Protein AF-A0A8T0L801-F1 (afdb_monomer)

Sequence (199 aa):
MLDKFPQKYEPAVWWPSSQSQRKSRTQERKRSKNGWSEDLEKELREVIEVIRKKDSEDYERLGNIALKVSKSLAIAGPLLSGIAAVGSSFVGNGSLAALVPLMAGSLASAVNAFEHGGQVGMVFEMYRNCGGFFTLLEETIRDTLEETDTEKRENGEVFEMKVAMKLGRSVSGLRRLASKSASFAMEGIVIDEFANKVF

Organism: Phaseolus angularis (NCBI:txid3914)

Radius of gyration: 25.8 Å; Cα contacts (8 Å, |Δi|>4): 170; chains: 1; bounding box: 59×39×79 Å

Mean predicted aligned error: 9.42 Å

Foldseek 3Di:
DCVVDPPDDDDDDLDDDVVVVVVVVVVVVPDPALQDDPLLLLLLVLLLVLLVPAQQVVLVVVLVVLVVLLVVLVVLLVVLQVLLVVLVVVLPPPDPSVVSSVVSVVVSVVSVCCCVVVVSVVVSVVSVVSNVLSVVLSVVSVVLSPPPDRVPHHRSVVVLSVSQSSQVHHSVRSSVSSVVSVVCVVVVHDDNDHSHPPD

Solvent-accessible surface area (backbone atoms only — not comparable to full-atom values): 10978 Å² total; per-residue (Å²): 128,69,83,82,53,74,96,64,93,72,82,86,79,77,72,80,60,72,72,59,56,53,55,52,56,64,57,50,80,76,52,101,57,65,55,68,47,75,64,57,53,52,35,53,52,36,43,41,52,34,33,48,68,42,41,36,50,48,32,48,51,51,24,53,50,37,46,53,51,46,56,50,43,69,50,47,23,61,51,26,40,47,48,14,60,69,34,54,80,54,48,83,72,83,55,77,70,37,50,55,18,53,54,27,37,51,50,16,52,51,40,47,46,45,48,64,73,62,36,39,64,58,53,25,50,48,28,52,49,52,33,53,50,47,52,52,51,43,49,54,53,49,54,60,72,65,52,82,54,67,86,81,45,70,44,32,58,61,50,47,44,52,52,15,43,75,26,55,36,50,55,70,56,41,50,51,49,13,54,51,41,54,53,26,59,76,71,74,44,83,73,85,69,54,56,58,63,75,120

Secondary structure (DSSP, 8-state):
-GGGS-SS------SPPHHHHHHHHHHHTT--S-S--HHHHHHHHHHHHHIIIIIIHHHHHHHHHHHHHHHHHHHHHHHHHHHHHHHHTTGGG-SGGGHHHHHHHHHHHHHHIIIIITTHHHHHHHHHHHHHHHHHHHHHHHHHHH---TTTSPPHHHHHHHHHHHTT--HHHHHHHHHHHHHHHHHTPPP-S-S----

Structure (mmCIF, N/CA/C/O backbone):
data_AF-A0A8T0L801-F1
#
_entry.id   AF-A0A8T0L801-F1
#
loop_
_atom_site.group_PDB
_atom_site.id
_atom_site.type_symbol
_atom_site.label_atom_id
_atom_site.label_alt_id
_atom_site.label_comp_id
_atom_site.label_asym_id
_atom_site.label_entity_id
_atom_site.label_seq_id
_atom_site.pdbx_PDB_ins_code
_atom_site.Cartn_x
_atom_site.Cartn_y
_atom_site.Cartn_z
_atom_site.occupancy
_atom_site.B_iso_or_equiv
_atom_site.auth_seq_id
_atom_site.auth_comp_id
_atom_site.auth_asym_id
_atom_site.auth_atom_id
_atom_site.pdbx_PDB_model_num
ATOM 1 N N . MET A 1 1 ? 18.521 23.603 1.405 1.00 56.25 1 MET A N 1
ATOM 2 C CA . MET A 1 1 ? 18.093 22.369 0.680 1.00 56.25 1 MET A CA 1
ATOM 3 C C . MET A 1 1 ? 18.240 21.116 1.545 1.00 56.25 1 MET A C 1
ATOM 5 O O . MET A 1 1 ? 17.472 20.182 1.357 1.00 56.25 1 MET A O 1
ATOM 9 N N . LEU A 1 2 ? 19.173 21.101 2.509 1.00 58.34 2 LEU A N 1
ATOM 10 C CA . LEU A 1 2 ? 19.303 20.029 3.506 1.00 58.34 2 LEU A CA 1
ATOM 11 C C . LEU A 1 2 ? 18.277 20.129 4.648 1.00 58.34 2 LEU A C 1
ATOM 13 O O . LEU A 1 2 ? 18.016 19.134 5.308 1.00 58.34 2 LEU A O 1
ATOM 17 N N . ASP A 1 3 ? 17.626 21.282 4.815 1.00 67.94 3 ASP A N 1
ATOM 18 C CA . ASP A 1 3 ? 16.628 21.539 5.869 1.00 67.94 3 ASP A CA 1
ATOM 19 C C . ASP A 1 3 ? 15.352 20.685 5.750 1.00 67.94 3 ASP A C 1
ATOM 21 O O . ASP A 1 3 ? 14.535 20.655 6.664 1.00 67.94 3 ASP A O 1
ATOM 25 N N . LYS A 1 4 ? 15.167 19.985 4.620 1.00 75.88 4 LYS A N 1
ATOM 26 C CA . LYS A 1 4 ? 14.067 19.030 4.411 1.00 75.88 4 LYS A CA 1
ATOM 27 C C . LYS A 1 4 ? 14.310 17.697 5.128 1.00 75.88 4 LYS A C 1
ATOM 29 O O . LYS A 1 4 ? 13.356 16.968 5.390 1.00 75.88 4 LYS A O 1
ATOM 34 N N . PHE A 1 5 ? 15.567 17.353 5.402 1.00 79.19 5 PHE A N 1
ATOM 35 C CA . PHE A 1 5 ? 15.921 16.079 6.013 1.00 79.19 5 PHE A CA 1
ATOM 36 C C . PHE A 1 5 ? 16.056 16.241 7.527 1.00 79.19 5 PHE A C 1
ATOM 38 O O . PHE A 1 5 ? 16.587 17.252 7.992 1.00 79.19 5 PHE A O 1
ATOM 45 N N . PRO A 1 6 ? 15.586 15.260 8.315 1.00 76.81 6 PRO A N 1
ATOM 46 C CA . PRO A 1 6 ? 15.787 15.299 9.752 1.00 76.81 6 PRO A CA 1
ATOM 47 C C . PRO A 1 6 ? 17.288 15.308 10.059 1.00 76.81 6 PRO A C 1
ATOM 49 O O . PRO A 1 6 ? 18.070 14.615 9.410 1.00 76.81 6 PRO A O 1
ATOM 52 N N . GLN A 1 7 ? 17.689 16.072 11.078 1.00 84.38 7 GLN A N 1
ATOM 53 C CA . GLN A 1 7 ? 19.095 16.153 11.500 1.00 84.38 7 GLN A CA 1
ATOM 54 C C . GLN A 1 7 ? 19.645 14.799 11.973 1.00 84.38 7 GLN A C 1
ATOM 56 O O . GLN A 1 7 ? 20.853 14.574 11.944 1.00 84.38 7 GLN A O 1
ATOM 61 N N . LYS A 1 8 ? 18.759 13.896 12.409 1.00 88.56 8 LYS A N 1
ATOM 62 C CA . LYS A 1 8 ? 19.097 12.555 12.870 1.00 88.56 8 LYS A CA 1
ATOM 63 C C . LYS A 1 8 ? 18.034 11.562 12.415 1.00 88.56 8 LYS A C 1
ATOM 65 O O . LYS A 1 8 ? 16.840 11.831 12.518 1.00 88.56 8 LYS A O 1
ATOM 70 N N . TYR A 1 9 ? 18.485 10.406 11.940 1.00 85.38 9 TYR A N 1
ATOM 71 C CA . TYR A 1 9 ? 17.617 9.260 11.707 1.00 85.38 9 TYR A CA 1
ATOM 72 C C . TYR A 1 9 ? 17.138 8.692 13.045 1.00 85.38 9 TYR A C 1
ATOM 74 O O . TYR A 1 9 ? 17.956 8.329 13.894 1.00 85.38 9 TYR A O 1
ATOM 82 N N . GLU A 1 10 ? 15.822 8.581 13.210 1.00 84.75 10 GLU A N 1
ATOM 83 C CA . GLU A 1 10 ? 15.206 7.882 14.333 1.00 84.75 10 GLU A CA 1
ATOM 84 C C . GLU A 1 10 ? 14.120 6.935 13.810 1.00 84.75 10 GLU A C 1
ATOM 86 O O . GLU A 1 10 ? 13.385 7.300 12.886 1.00 84.75 10 GLU A O 1
ATOM 91 N N . PRO A 1 11 ? 14.017 5.710 14.360 1.00 77.56 11 PRO A N 1
ATOM 92 C CA . PRO A 1 11 ? 12.933 4.805 14.012 1.00 77.56 11 PRO A CA 1
ATOM 93 C C . PRO A 1 11 ? 11.577 5.450 14.292 1.00 77.56 11 PRO A C 1
ATOM 95 O O . PRO A 1 11 ? 11.398 6.135 15.301 1.00 77.56 11 PRO A O 1
ATOM 98 N N . ALA A 1 12 ? 10.601 5.190 13.427 1.00 71.12 12 ALA A N 1
ATOM 99 C CA . ALA A 1 12 ? 9.244 5.649 13.662 1.00 71.12 12 ALA A CA 1
ATOM 100 C C . ALA A 1 12 ? 8.684 5.013 14.950 1.00 71.12 12 ALA A C 1
ATOM 102 O O . ALA A 1 12 ? 8.671 3.791 15.109 1.00 71.12 12 ALA A O 1
ATOM 103 N N . VAL A 1 13 ? 8.222 5.850 15.881 1.00 68.88 13 VAL A N 1
ATOM 104 C CA . VAL A 1 13 ? 7.622 5.402 17.143 1.00 68.88 13 VAL A CA 1
ATOM 105 C C . VAL A 1 13 ? 6.132 5.198 16.918 1.00 68.88 13 VAL A C 1
ATOM 107 O O . VAL A 1 13 ? 5.365 6.154 16.862 1.00 68.88 13 VAL A O 1
ATOM 110 N N . TRP A 1 14 ? 5.726 3.942 16.747 1.00 64.62 14 TRP A N 1
ATOM 111 C CA . TRP A 1 14 ? 4.335 3.614 16.424 1.00 64.62 14 TRP A CA 1
ATOM 112 C C . TRP A 1 14 ? 3.440 3.502 17.659 1.00 64.62 14 TRP A C 1
ATOM 114 O O . TRP A 1 14 ? 2.229 3.639 17.535 1.00 64.62 14 TRP A O 1
ATOM 124 N N . TRP A 1 15 ? 4.014 3.285 18.849 1.00 67.31 15 TRP A N 1
ATOM 125 C CA . TRP A 1 15 ? 3.237 3.152 20.081 1.00 67.31 15 TRP A CA 1
ATOM 126 C C . TRP A 1 15 ? 3.130 4.483 20.842 1.00 67.31 15 TRP A C 1
ATOM 128 O O . TRP A 1 15 ? 4.152 5.136 21.074 1.00 67.31 15 TRP A O 1
ATOM 138 N N . PRO A 1 16 ? 1.931 4.890 21.291 1.00 61.97 16 PRO A N 1
ATOM 139 C CA . PRO A 1 16 ? 1.761 6.090 22.103 1.00 61.97 16 PRO A CA 1
ATOM 140 C C . PRO A 1 16 ? 2.520 6.007 23.437 1.00 61.97 16 PRO A C 1
ATOM 142 O O . PRO A 1 16 ? 2.625 4.941 24.047 1.00 61.97 16 PRO A O 1
ATOM 145 N N . SER A 1 17 ? 3.010 7.146 23.938 1.00 65.81 17 SER A N 1
ATOM 146 C CA . SER A 1 17 ? 3.734 7.197 25.214 1.00 65.81 17 SER A CA 1
ATOM 147 C C . SER A 1 17 ? 2.874 6.706 26.389 1.00 65.81 17 SER A C 1
ATOM 149 O O . SER A 1 17 ? 1.643 6.834 26.393 1.00 65.81 17 SER A O 1
ATOM 151 N N . SER A 1 18 ? 3.528 6.179 27.427 1.00 60.47 18 SER A N 1
ATOM 152 C CA . SER A 1 18 ? 2.912 5.532 28.601 1.00 60.47 18 SER A CA 1
ATOM 153 C C . SER A 1 18 ? 1.859 6.378 29.337 1.00 60.47 18 SER A C 1
ATOM 155 O O . SER A 1 18 ? 0.987 5.845 30.027 1.00 60.47 18 SER A O 1
ATOM 157 N N . GLN A 1 19 ? 1.884 7.704 29.169 1.00 58.69 19 GLN A N 1
ATOM 158 C CA . GLN A 1 19 ? 0.895 8.624 29.734 1.00 58.69 19 GLN A CA 1
ATOM 159 C C . GLN A 1 19 ? -0.491 8.489 29.078 1.00 58.69 19 GLN A C 1
ATOM 161 O O . GLN A 1 19 ? -1.507 8.624 29.763 1.00 58.69 19 GLN A O 1
ATOM 166 N N . SER A 1 20 ? -0.549 8.172 27.781 1.00 59.62 20 SER A N 1
ATOM 167 C CA . SER A 1 20 ? -1.805 7.899 27.067 1.00 59.62 20 SER A CA 1
ATOM 168 C C . SER A 1 20 ? -2.425 6.558 27.491 1.00 59.62 20 SER A C 1
ATOM 170 O O . SER A 1 20 ? -3.628 6.487 27.736 1.00 59.62 20 SER A O 1
ATOM 172 N N . GLN A 1 21 ? -1.590 5.538 27.730 1.00 58.53 21 GLN A N 1
ATOM 173 C CA . GLN A 1 21 ? -2.005 4.221 28.236 1.00 58.53 21 GLN A CA 1
ATOM 174 C C . GLN A 1 21 ? -2.555 4.278 29.673 1.00 58.53 21 GLN A C 1
ATOM 176 O O . GLN A 1 21 ? -3.396 3.475 30.072 1.00 58.53 21 GLN A O 1
ATOM 181 N N . ARG A 1 22 ? -2.091 5.236 30.486 1.00 57.41 22 ARG A N 1
ATOM 182 C CA . ARG A 1 22 ? -2.602 5.449 31.852 1.00 57.41 22 ARG A CA 1
ATOM 183 C C . ARG A 1 22 ? -4.031 6.003 31.857 1.00 57.41 22 ARG A C 1
ATOM 185 O O . ARG A 1 22 ? -4.815 5.655 32.742 1.00 57.41 22 ARG A O 1
ATOM 192 N N . LYS A 1 23 ? -4.377 6.839 30.871 1.00 57.38 23 LYS A N 1
ATOM 193 C CA . LYS A 1 23 ? -5.738 7.370 30.701 1.00 57.38 23 LYS A CA 1
ATOM 194 C C . LYS A 1 23 ? -6.713 6.281 30.241 1.00 57.38 23 LYS A C 1
ATOM 196 O O . LYS A 1 23 ? -7.782 6.185 30.838 1.00 57.38 23 LYS A O 1
ATOM 201 N N . SER A 1 24 ? -6.323 5.420 29.292 1.00 57.19 24 SER A N 1
ATOM 202 C CA . SER A 1 24 ? -7.173 4.303 28.840 1.00 57.19 24 SER A CA 1
ATOM 203 C C . SER A 1 24 ? -7.449 3.294 29.961 1.00 57.19 24 SER A C 1
ATOM 205 O O . SER A 1 24 ? -8.608 3.027 30.259 1.00 57.19 24 SER A O 1
ATOM 207 N N . ARG A 1 25 ? -6.423 2.860 30.713 1.00 55.06 25 ARG A N 1
ATOM 208 C CA . ARG A 1 25 ? -6.585 1.951 31.875 1.00 55.06 25 ARG A CA 1
ATOM 209 C C . ARG A 1 25 ? -7.532 2.473 32.960 1.00 55.06 25 ARG A C 1
ATOM 211 O O . ARG A 1 25 ? -8.152 1.694 33.682 1.00 55.06 25 ARG A O 1
ATOM 218 N N . THR A 1 26 ? -7.624 3.793 33.118 1.00 53.97 26 THR A N 1
ATOM 219 C CA . THR A 1 26 ? -8.514 4.409 34.115 1.00 53.97 26 THR A CA 1
ATOM 220 C C . THR A 1 26 ? -9.977 4.399 33.648 1.00 53.97 26 THR A C 1
ATOM 222 O O . THR A 1 26 ? -10.874 4.276 34.480 1.00 53.97 26 THR A O 1
ATOM 225 N N . GLN A 1 27 ? -10.227 4.470 32.333 1.00 53.53 27 GLN A N 1
ATOM 226 C CA . GLN A 1 27 ? -11.557 4.265 31.738 1.00 53.53 27 GLN A CA 1
ATOM 227 C C . GLN A 1 27 ? -11.959 2.781 31.707 1.00 53.53 27 GLN A C 1
ATOM 229 O O . GLN A 1 27 ? -13.120 2.461 31.953 1.00 53.53 27 GLN A O 1
ATOM 234 N N . GLU A 1 28 ? -10.995 1.886 31.494 1.00 52.84 28 GLU A N 1
ATOM 235 C CA . GLU A 1 28 ? -11.184 0.432 31.396 1.00 52.84 28 GLU A CA 1
ATOM 236 C C . GLU A 1 28 ? -11.745 -0.181 32.692 1.00 52.84 28 GLU A C 1
ATOM 238 O O . GLU A 1 28 ? -12.651 -1.011 32.659 1.00 52.84 28 GLU A O 1
ATOM 243 N N . ARG A 1 29 ? -11.327 0.328 33.864 1.00 51.22 29 ARG A N 1
ATOM 244 C CA . ARG A 1 29 ? -11.848 -0.095 35.183 1.00 51.22 29 ARG A CA 1
ATOM 245 C C . ARG A 1 29 ? -13.362 0.111 35.381 1.00 51.22 29 ARG A C 1
ATOM 247 O O . ARG A 1 29 ? -13.890 -0.352 36.388 1.00 51.22 29 ARG A O 1
ATOM 254 N N . LYS A 1 30 ? -14.062 0.800 34.469 1.00 54.94 30 LYS A N 1
ATOM 255 C CA . LYS A 1 30 ? -15.513 1.061 34.543 1.00 54.94 30 LYS A CA 1
ATOM 256 C C . LYS A 1 30 ? -16.373 0.263 33.550 1.00 54.94 30 LYS A C 1
ATOM 258 O O . LYS A 1 30 ? -17.594 0.392 33.620 1.00 54.94 30 LYS A O 1
ATOM 263 N N . ARG A 1 31 ? -15.810 -0.552 32.647 1.00 54.16 31 ARG A N 1
ATOM 264 C CA . ARG A 1 31 ? -16.587 -1.321 31.650 1.00 54.16 31 ARG A CA 1
ATOM 265 C C . ARG A 1 31 ? -16.279 -2.817 31.741 1.00 54.16 31 ARG A C 1
ATOM 267 O O . ARG A 1 31 ? -15.173 -3.237 31.448 1.00 54.16 31 ARG A O 1
ATOM 274 N N . SER A 1 32 ? -17.272 -3.634 32.101 1.00 52.62 32 SER A N 1
ATOM 275 C CA . SER A 1 32 ? -17.138 -5.100 32.218 1.00 52.62 32 SER A CA 1
ATOM 276 C C . SER A 1 32 ? -17.338 -5.857 30.889 1.00 52.62 32 SER A C 1
ATOM 278 O O . SER A 1 32 ? -17.864 -6.967 30.882 1.00 52.62 32 SER A O 1
ATOM 280 N N . LYS A 1 33 ? -16.985 -5.255 29.750 1.00 66.62 33 LYS A N 1
ATOM 281 C CA . LYS A 1 33 ? -17.058 -5.876 28.413 1.00 66.62 33 LYS A CA 1
ATOM 282 C C . LYS A 1 33 ? -15.669 -5.782 27.778 1.00 66.62 33 LYS A C 1
ATOM 284 O O . LYS A 1 33 ? -15.010 -4.773 28.007 1.00 66.62 33 LYS A O 1
ATOM 289 N N . ASN A 1 34 ? -15.229 -6.789 27.014 1.00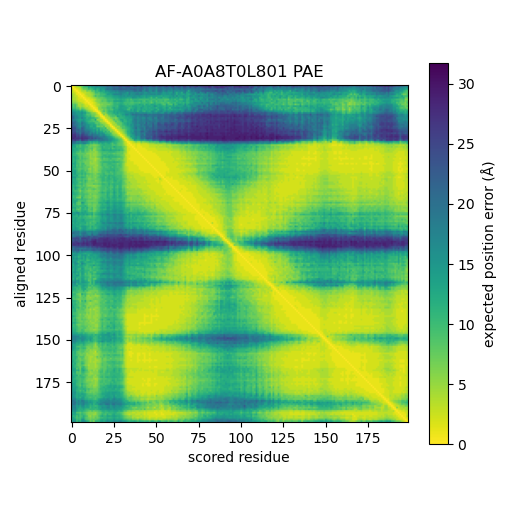 84.44 34 ASN A N 1
ATOM 290 C CA . ASN A 1 34 ? -13.883 -6.912 26.410 1.00 84.44 34 ASN A CA 1
ATOM 291 C C . ASN A 1 34 ? -13.549 -5.833 25.335 1.00 84.44 34 ASN 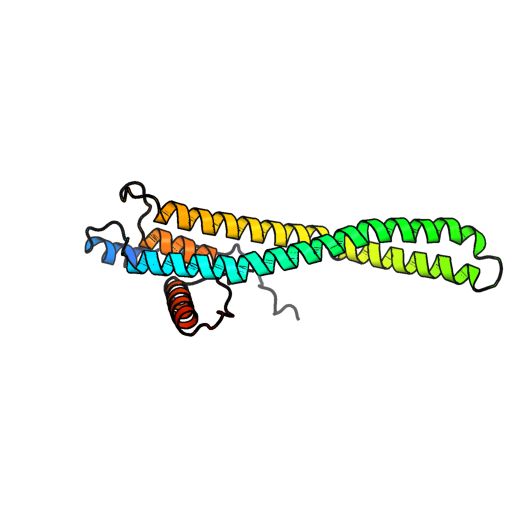A C 1
ATOM 293 O O . ASN A 1 34 ? -13.032 -6.134 24.266 1.00 84.44 34 ASN A O 1
ATOM 297 N N . GLY A 1 35 ? -13.909 -4.565 25.549 1.00 85.44 35 GLY A N 1
ATOM 298 C CA . GLY A 1 35 ? -13.672 -3.442 24.631 1.00 85.44 35 GLY A CA 1
ATOM 299 C C . GLY A 1 35 ? -14.518 -3.438 23.348 1.00 85.44 35 GLY A C 1
ATOM 300 O O . GLY A 1 35 ? -14.608 -2.404 22.697 1.00 85.44 35 GLY A O 1
ATOM 301 N N . TRP A 1 36 ? -15.168 -4.551 22.996 1.00 91.00 36 TRP A N 1
ATOM 302 C CA . TRP A 1 36 ? -15.978 -4.692 21.781 1.00 91.00 36 TRP A CA 1
ATOM 303 C C . TRP A 1 36 ? -17.374 -4.061 21.900 1.00 91.00 36 TRP A C 1
ATOM 305 O O . TRP A 1 36 ? -18.072 -4.221 22.908 1.00 91.00 36 TRP A O 1
ATOM 315 N N . SER A 1 37 ? -17.797 -3.377 20.836 1.00 91.00 37 SER A N 1
ATOM 316 C CA . SER A 1 37 ? -19.159 -2.881 20.616 1.00 91.00 37 SER A CA 1
ATOM 317 C C . SER A 1 37 ? -19.586 -3.142 19.171 1.00 91.00 37 SER A C 1
ATOM 319 O O . SER A 1 37 ? -18.741 -3.216 18.282 1.00 91.00 37 SER A O 1
ATOM 321 N N . GLU A 1 38 ? -20.895 -3.234 18.919 1.00 91.06 38 GLU A N 1
ATOM 322 C CA . GLU A 1 38 ? -21.422 -3.387 17.553 1.00 91.06 38 GLU A CA 1
ATOM 323 C C . GLU A 1 38 ? -20.996 -2.236 16.633 1.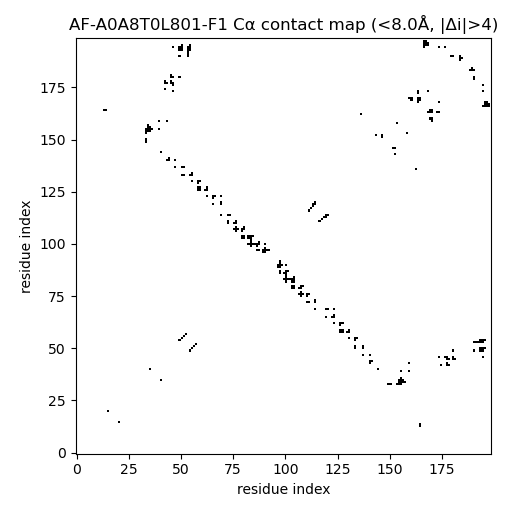00 91.06 38 GLU A C 1
ATOM 325 O O . GLU A 1 38 ? -20.718 -2.451 15.456 1.00 91.06 38 GLU A O 1
ATOM 330 N N . ASP A 1 39 ? -20.916 -1.016 17.171 1.00 92.62 39 ASP A N 1
ATOM 331 C CA . ASP A 1 39 ? -20.454 0.152 16.419 1.00 92.62 39 ASP A CA 1
ATOM 332 C C . ASP A 1 39 ? -18.990 -0.003 15.999 1.00 92.62 39 ASP A C 1
ATOM 334 O O . ASP A 1 39 ? -18.668 0.241 14.841 1.00 92.62 39 ASP A O 1
ATOM 338 N N . LEU A 1 40 ? -18.122 -0.486 16.898 1.00 93.31 40 LEU A N 1
ATOM 339 C CA . LEU A 1 40 ? -16.715 -0.734 16.581 1.00 93.31 40 LEU A CA 1
ATOM 340 C C . LEU A 1 40 ? -16.575 -1.804 15.491 1.00 93.31 40 LEU A C 1
ATOM 342 O O . LEU A 1 40 ? -15.770 -1.658 14.574 1.00 93.31 40 LEU A O 1
ATOM 346 N N . GLU A 1 41 ? -17.372 -2.872 15.560 1.00 94.62 41 GLU A N 1
ATOM 347 C CA . GLU A 1 41 ? -17.366 -3.906 14.526 1.00 94.62 41 GLU A CA 1
ATOM 348 C C . GLU A 1 41 ? -17.805 -3.357 13.164 1.00 94.62 41 GLU A C 1
ATOM 350 O O . GLU A 1 41 ? -17.161 -3.639 12.154 1.00 94.62 41 GLU A O 1
ATOM 355 N N . LYS A 1 42 ? -18.864 -2.537 13.121 1.00 95.12 42 LYS A N 1
ATOM 356 C CA . LYS A 1 42 ? -19.313 -1.868 11.889 1.00 95.12 42 LYS A CA 1
ATOM 357 C C . LYS A 1 42 ? -18.248 -0.922 11.347 1.00 95.12 42 LYS A C 1
ATOM 359 O O . LYS A 1 42 ? -17.966 -0.949 10.153 1.00 95.12 42 LYS A O 1
ATOM 364 N N . GLU A 1 43 ? -17.625 -0.128 12.213 1.00 96.00 43 GLU A N 1
ATOM 365 C CA . GLU A 1 43 ? -16.562 0.795 11.820 1.00 96.00 43 GLU A CA 1
ATOM 366 C C . GLU A 1 43 ? -15.367 0.051 11.208 1.00 96.00 43 GLU A C 1
ATOM 368 O O . GLU A 1 43 ? -14.861 0.450 10.160 1.00 96.00 43 GLU A O 1
ATOM 373 N N . LEU A 1 44 ? -14.945 -1.068 11.802 1.00 96.81 44 LEU A N 1
ATOM 374 C CA . LEU A 1 44 ? -13.860 -1.895 11.269 1.00 96.81 44 LEU A CA 1
ATOM 375 C C . LEU A 1 44 ? -14.224 -2.574 9.937 1.00 96.81 44 LEU A C 1
ATOM 377 O O . LEU A 1 44 ? -13.356 -2.714 9.074 1.00 96.81 44 LEU A O 1
ATOM 381 N N . ARG A 1 45 ? -15.495 -2.946 9.726 1.00 96.19 45 ARG A N 1
ATOM 382 C CA . ARG A 1 45 ? -15.980 -3.451 8.425 1.00 96.19 45 ARG A CA 1
ATOM 383 C C . ARG A 1 45 ? -15.922 -2.381 7.340 1.00 96.19 45 ARG A C 1
ATOM 385 O O . ARG A 1 45 ? -15.479 -2.666 6.232 1.00 96.19 45 ARG A O 1
ATOM 392 N N . GLU A 1 46 ? -16.302 -1.151 7.666 1.00 95.62 46 GLU A N 1
ATOM 393 C CA . GLU A 1 46 ? -16.162 -0.020 6.745 1.00 95.62 46 GLU A CA 1
ATOM 394 C C . GLU A 1 46 ? -14.692 0.266 6.423 1.00 95.62 46 GLU A C 1
ATOM 396 O O . GLU A 1 46 ? -14.344 0.501 5.270 1.00 95.62 46 GLU A O 1
ATOM 401 N N . VAL A 1 47 ? -13.796 0.176 7.411 1.00 96.25 47 VAL A N 1
ATOM 402 C CA . VAL A 1 47 ? -12.349 0.305 7.175 1.00 96.25 47 VAL A CA 1
ATOM 403 C C . VAL A 1 47 ? -11.843 -0.761 6.199 1.00 96.25 47 VAL A C 1
ATOM 405 O O . VAL A 1 47 ? -11.082 -0.413 5.298 1.00 96.25 47 VAL A O 1
ATOM 408 N N . ILE A 1 48 ? -12.273 -2.024 6.333 1.00 96.00 48 ILE A N 1
ATOM 409 C CA . ILE A 1 48 ? -11.939 -3.088 5.368 1.00 96.00 48 ILE A CA 1
ATOM 410 C C . ILE A 1 48 ? -12.383 -2.700 3.953 1.00 96.00 48 ILE A C 1
ATOM 412 O O . ILE A 1 48 ? -11.611 -2.847 3.009 1.00 96.00 48 ILE A O 1
ATOM 416 N N . GLU A 1 49 ? -13.600 -2.179 3.791 1.00 94.62 49 GLU A N 1
ATOM 417 C CA . GLU A 1 49 ? -14.105 -1.777 2.476 1.00 94.62 49 GLU A CA 1
ATOM 418 C C . GLU A 1 49 ? -13.257 -0.669 1.840 1.00 94.62 49 GLU A C 1
ATOM 420 O O . GLU A 1 49 ? -12.979 -0.731 0.640 1.00 94.62 49 GLU A O 1
ATOM 425 N N . VAL A 1 50 ? -12.786 0.302 2.631 1.00 94.94 50 VAL A N 1
ATOM 426 C CA . VAL A 1 50 ? -11.852 1.330 2.143 1.00 94.94 50 VAL A CA 1
ATOM 427 C C . VAL A 1 50 ? -10.495 0.721 1.780 1.00 94.94 50 VAL A C 1
ATOM 429 O O . VAL A 1 50 ? -9.994 0.998 0.691 1.00 94.94 50 VAL A O 1
ATOM 432 N N . ILE A 1 51 ? -9.923 -0.137 2.637 1.00 95.19 51 ILE A N 1
ATOM 433 C CA . ILE A 1 51 ? -8.645 -0.823 2.365 1.00 95.19 51 ILE A CA 1
ATOM 434 C C . ILE A 1 51 ? -8.726 -1.608 1.058 1.00 95.19 51 ILE A C 1
ATOM 436 O O . ILE A 1 51 ? -7.799 -1.570 0.255 1.00 95.19 51 ILE A O 1
ATOM 440 N N . ARG A 1 52 ? -9.829 -2.314 0.818 1.00 93.38 52 ARG A N 1
ATOM 441 C CA . ARG A 1 52 ? -10.005 -3.124 -0.385 1.00 93.38 52 ARG A CA 1
ATOM 442 C C . ARG A 1 52 ? -10.122 -2.246 -1.631 1.00 93.38 52 ARG A C 1
ATOM 444 O O . ARG A 1 52 ? -9.329 -2.389 -2.556 1.00 93.38 52 ARG A O 1
ATOM 451 N N . LYS A 1 53 ? -11.064 -1.298 -1.625 1.00 92.00 53 LYS A N 1
ATOM 452 C CA . LYS A 1 53 ? -11.413 -0.484 -2.803 1.00 92.00 53 LYS A CA 1
ATOM 453 C C . LYS A 1 53 ? -10.393 0.597 -3.148 1.00 92.00 53 LYS A C 1
ATOM 455 O O . LYS A 1 53 ? -10.307 1.002 -4.301 1.00 92.00 53 LYS A O 1
ATOM 460 N N . LYS A 1 54 ? -9.684 1.145 -2.157 1.00 92.81 54 LYS A N 1
ATOM 461 C CA . LYS A 1 54 ? -8.761 2.267 -2.377 1.00 92.81 54 LYS A CA 1
ATOM 462 C C . LYS A 1 54 ? -7.317 1.845 -2.273 1.00 92.81 54 LYS A C 1
ATOM 464 O O . LYS A 1 54 ? -6.567 2.084 -3.209 1.00 92.81 54 LYS A O 1
ATOM 469 N N . ASP A 1 55 ? -6.927 1.216 -1.174 1.00 93.06 55 ASP A N 1
ATOM 470 C CA . ASP A 1 55 ? -5.529 0.854 -0.976 1.00 93.06 55 ASP A CA 1
ATOM 471 C C . ASP A 1 55 ? -5.146 -0.363 -1.837 1.00 93.06 55 ASP A C 1
ATOM 473 O O . ASP A 1 55 ? -4.278 -0.269 -2.697 1.00 93.06 55 ASP A O 1
ATOM 477 N N . SER A 1 56 ? -5.832 -1.492 -1.694 1.00 92.06 56 SER A N 1
ATOM 478 C CA . SER A 1 56 ? -5.441 -2.748 -2.349 1.00 92.06 56 SER A CA 1
ATOM 479 C C . SER A 1 56 ? -5.536 -2.663 -3.874 1.00 92.06 56 SER A C 1
ATOM 481 O O . SER A 1 56 ? -4.561 -2.966 -4.558 1.00 92.06 56 SER A O 1
ATOM 483 N N . GLU A 1 57 ? -6.664 -2.184 -4.409 1.00 92.38 57 GLU A N 1
ATOM 484 C CA . GLU A 1 57 ? -6.867 -2.052 -5.860 1.00 92.38 57 GLU A CA 1
ATOM 485 C C . GLU A 1 57 ? -5.847 -1.110 -6.526 1.00 92.38 57 GLU A C 1
ATOM 487 O O . GLU A 1 57 ? -5.297 -1.432 -7.585 1.00 92.38 57 GLU A O 1
ATOM 492 N N . ASP A 1 58 ? -5.548 0.046 -5.919 1.00 91.50 58 ASP A N 1
ATOM 493 C CA . ASP A 1 58 ? -4.617 1.004 -6.525 1.00 91.50 58 ASP A CA 1
ATOM 494 C C . ASP A 1 58 ? -3.164 0.516 -6.421 1.00 91.50 58 ASP A C 1
ATOM 496 O O . ASP A 1 58 ? -2.406 0.608 -7.390 1.00 91.50 58 ASP A O 1
ATOM 500 N N . TYR A 1 59 ? -2.777 -0.105 -5.302 1.00 90.62 59 TYR A N 1
ATOM 501 C CA . TYR A 1 59 ? -1.441 -0.688 -5.151 1.00 90.62 59 TYR A CA 1
ATOM 502 C C . TYR A 1 59 ? -1.228 -1.917 -6.046 1.00 90.62 59 TYR A C 1
ATOM 504 O O . TYR A 1 59 ? -0.139 -2.079 -6.602 1.00 90.62 59 TYR A O 1
ATOM 512 N N . GLU A 1 60 ? -2.250 -2.745 -6.269 1.00 92.25 60 GLU A N 1
ATOM 513 C CA . GLU A 1 60 ? -2.194 -3.831 -7.253 1.00 92.25 60 GLU A CA 1
ATOM 514 C C . GLU A 1 60 ? -2.030 -3.278 -8.676 1.00 92.25 60 GLU A C 1
ATOM 516 O O . GLU A 1 60 ? -1.209 -3.765 -9.464 1.00 92.25 60 GLU A O 1
ATOM 521 N N . ARG A 1 61 ? -2.764 -2.214 -9.015 1.00 93.12 61 ARG A N 1
ATOM 522 C CA . ARG A 1 61 ? -2.634 -1.532 -10.307 1.00 93.12 61 ARG A CA 1
ATOM 523 C C . ARG A 1 61 ? -1.228 -0.965 -10.503 1.00 93.12 61 ARG A C 1
ATOM 525 O O . ARG A 1 61 ? -0.629 -1.189 -11.560 1.00 93.12 61 ARG A O 1
ATOM 532 N N . LEU A 1 62 ? -0.690 -0.261 -9.509 1.00 91.38 62 LEU A N 1
ATOM 533 C CA . LEU A 1 62 ? 0.664 0.294 -9.549 1.00 91.38 62 LEU A CA 1
ATOM 534 C C . LEU A 1 62 ? 1.723 -0.811 -9.634 1.00 91.38 62 LEU A C 1
ATOM 536 O O . LEU A 1 62 ? 2.633 -0.719 -10.459 1.00 91.38 62 LEU A O 1
ATOM 540 N N . GLY A 1 63 ? 1.556 -1.900 -8.879 1.00 90.75 63 GLY A N 1
ATOM 541 C CA . GLY A 1 63 ? 2.409 -3.084 -8.960 1.00 90.75 63 GLY A CA 1
ATOM 542 C C . GLY A 1 63 ? 2.413 -3.711 -10.356 1.00 90.75 63 GLY A C 1
ATOM 543 O O . GLY A 1 63 ? 3.475 -4.016 -10.897 1.00 90.75 63 GLY A O 1
ATOM 544 N N . ASN A 1 64 ? 1.248 -3.822 -10.999 1.00 91.88 64 ASN A N 1
ATOM 545 C CA . ASN A 1 64 ? 1.128 -4.322 -12.371 1.00 91.88 64 ASN A CA 1
ATOM 546 C C . ASN A 1 64 ? 1.784 -3.395 -13.408 1.00 91.88 64 ASN A C 1
ATOM 548 O O . ASN A 1 64 ? 2.373 -3.876 -14.381 1.00 91.88 64 ASN A O 1
ATOM 552 N N . ILE A 1 65 ? 1.707 -2.075 -13.219 1.00 91.75 65 ILE A N 1
ATOM 553 C CA . ILE A 1 65 ? 2.416 -1.105 -14.066 1.00 91.75 65 ILE A CA 1
ATOM 554 C C . ILE A 1 65 ? 3.929 -1.265 -13.882 1.00 91.75 65 ILE A C 1
ATOM 556 O O . ILE A 1 65 ? 4.644 -1.432 -14.872 1.00 91.75 65 ILE A O 1
ATOM 560 N N . ALA A 1 66 ? 4.410 -1.287 -12.636 1.00 89.44 66 ALA A N 1
ATOM 561 C CA . ALA A 1 66 ? 5.825 -1.466 -12.319 1.00 89.44 66 ALA A CA 1
ATOM 562 C C . ALA A 1 66 ? 6.372 -2.789 -12.884 1.00 89.44 66 ALA A C 1
ATOM 564 O O . ALA A 1 66 ? 7.439 -2.801 -13.495 1.00 89.44 66 ALA A O 1
ATOM 565 N N . LEU A 1 67 ? 5.603 -3.879 -12.787 1.00 88.88 67 LEU A N 1
ATOM 566 C CA . LEU A 1 67 ? 5.946 -5.178 -13.368 1.00 88.88 67 LEU A CA 1
ATOM 567 C C . LEU A 1 67 ? 6.081 -5.115 -14.893 1.00 88.88 67 LEU A C 1
ATOM 569 O O . LEU A 1 67 ? 7.034 -5.658 -15.451 1.00 88.88 67 LEU A O 1
ATOM 573 N N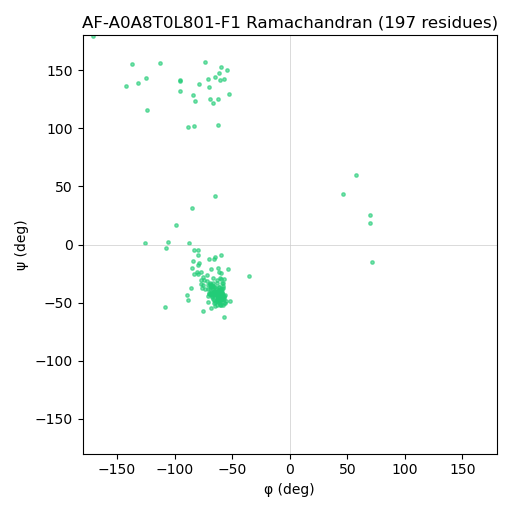 . LYS A 1 68 ? 5.136 -4.463 -15.583 1.00 91.50 68 LYS A N 1
ATOM 574 C CA . LYS A 1 68 ? 5.182 -4.305 -17.046 1.00 91.50 68 LYS A CA 1
ATOM 575 C C . LYS A 1 68 ? 6.391 -3.484 -17.482 1.00 91.50 68 LYS A C 1
ATOM 577 O O . LYS A 1 68 ? 7.044 -3.855 -18.457 1.00 91.50 68 LYS A O 1
ATOM 582 N N . VAL A 1 69 ? 6.706 -2.412 -16.756 1.00 88.56 69 VAL A N 1
ATOM 583 C CA . VAL A 1 69 ? 7.886 -1.579 -17.019 1.00 88.56 69 VAL A CA 1
ATOM 584 C C . VAL A 1 69 ? 9.157 -2.393 -16.786 1.00 88.56 69 VAL A C 1
ATOM 586 O O . VAL A 1 69 ? 9.953 -2.527 -17.708 1.00 88.56 69 VAL A O 1
ATOM 589 N N . SER A 1 70 ? 9.304 -3.024 -15.618 1.00 87.50 70 SER A N 1
ATOM 590 C CA . SER A 1 70 ? 10.471 -3.850 -15.281 1.00 87.50 70 SER A CA 1
ATOM 591 C C . SER A 1 70 ? 10.710 -4.956 -16.313 1.00 87.50 70 SER A C 1
ATOM 593 O O . SER A 1 70 ? 11.808 -5.053 -16.851 1.00 87.50 70 SER A O 1
ATOM 595 N N . LYS A 1 71 ? 9.672 -5.720 -16.687 1.00 89.31 71 LYS A N 1
ATOM 596 C CA . LYS A 1 71 ? 9.777 -6.751 -17.735 1.00 89.31 71 LYS A CA 1
ATOM 597 C C . LYS A 1 71 ? 10.196 -6.178 -19.089 1.00 89.31 71 LYS A C 1
ATOM 599 O O . LYS A 1 71 ? 11.009 -6.786 -19.778 1.00 89.31 71 LYS A O 1
ATOM 604 N N . SER A 1 72 ? 9.640 -5.031 -19.481 1.00 89.81 72 SER A N 1
ATOM 605 C CA . SER A 1 72 ? 9.964 -4.409 -20.768 1.00 89.81 72 SER A CA 1
ATOM 606 C C . SER A 1 72 ? 11.416 -3.942 -20.810 1.00 89.81 72 SER A C 1
ATOM 608 O O . SER A 1 72 ? 12.093 -4.170 -21.809 1.00 89.81 72 SER A O 1
ATOM 610 N N . LEU A 1 73 ? 11.914 -3.336 -19.728 1.00 87.81 73 LEU A N 1
ATOM 611 C CA . LEU A 1 73 ? 13.303 -2.884 -19.644 1.00 87.81 73 LEU A CA 1
ATOM 612 C C . LEU A 1 73 ? 14.285 -4.056 -19.606 1.00 87.81 73 LEU A C 1
ATOM 614 O O . LEU A 1 73 ? 15.246 -4.038 -20.371 1.00 87.81 73 LEU A O 1
ATOM 618 N N . ALA A 1 74 ? 13.982 -5.103 -18.836 1.00 87.81 74 ALA A N 1
ATOM 619 C CA . ALA A 1 74 ? 14.814 -6.303 -18.750 1.00 87.81 74 ALA A CA 1
ATOM 620 C C . ALA A 1 74 ? 14.991 -7.014 -20.107 1.00 87.81 74 ALA A C 1
ATOM 622 O O . ALA A 1 74 ? 15.975 -7.718 -20.321 1.00 87.81 74 ALA A O 1
ATOM 623 N N . ILE A 1 75 ? 14.051 -6.830 -21.043 1.00 90.25 75 ILE A N 1
ATOM 624 C CA . ILE A 1 75 ? 14.159 -7.316 -22.427 1.00 90.25 75 ILE A CA 1
ATOM 625 C C . ILE A 1 75 ? 14.855 -6.276 -23.316 1.00 90.25 75 ILE A C 1
ATOM 627 O O . ILE A 1 75 ? 15.763 -6.613 -24.079 1.00 90.25 75 ILE A O 1
ATOM 631 N N . ALA A 1 76 ? 14.432 -5.012 -23.235 1.00 89.50 76 ALA A N 1
ATOM 632 C CA . ALA A 1 76 ? 14.917 -3.942 -24.100 1.00 89.50 76 ALA A CA 1
ATOM 633 C C . ALA A 1 76 ? 16.405 -3.640 -23.885 1.00 89.50 76 ALA A C 1
ATOM 635 O O . ALA A 1 76 ? 17.111 -3.433 -24.866 1.00 89.50 76 ALA A O 1
ATOM 636 N N . GLY A 1 77 ? 16.891 -3.644 -22.640 1.00 89.44 77 GLY A N 1
ATOM 637 C CA . GLY A 1 77 ? 18.288 -3.363 -22.303 1.00 89.44 77 GLY A CA 1
ATOM 638 C C . GLY A 1 77 ? 19.251 -4.306 -23.030 1.00 89.44 77 GLY A C 1
ATOM 639 O O . GLY A 1 77 ? 20.001 -3.844 -23.894 1.00 89.44 77 GLY A O 1
ATOM 640 N N . PRO A 1 78 ? 19.186 -5.629 -22.781 1.00 90.75 78 PRO A N 1
ATOM 641 C CA . PRO A 1 78 ? 20.023 -6.608 -23.472 1.00 90.75 78 PRO A CA 1
ATOM 642 C C . PRO A 1 78 ? 19.849 -6.604 -24.995 1.00 90.75 78 PRO A C 1
ATOM 644 O O . PRO A 1 78 ? 20.834 -6.725 -25.722 1.00 90.75 78 PRO A O 1
ATOM 647 N N . LEU A 1 79 ? 18.620 -6.427 -25.495 1.00 92.12 79 LEU A N 1
ATOM 648 C CA . LEU A 1 79 ? 18.347 -6.405 -26.934 1.00 92.12 79 LEU A CA 1
ATOM 649 C C . LEU A 1 79 ? 19.006 -5.200 -27.620 1.00 92.12 79 LEU A C 1
ATOM 651 O O . LEU A 1 79 ? 19.693 -5.362 -28.630 1.00 92.12 79 LEU A O 1
ATOM 655 N N . LEU A 1 80 ? 18.846 -4.000 -27.060 1.00 91.50 80 LEU A N 1
ATOM 656 C CA . LEU A 1 80 ? 19.465 -2.778 -27.574 1.00 91.50 80 LEU A CA 1
ATOM 657 C C . LEU A 1 80 ? 20.992 -2.832 -27.454 1.00 91.50 80 LEU A C 1
ATOM 659 O O . LEU A 1 80 ? 21.687 -2.450 -28.396 1.00 91.50 80 LEU A O 1
ATOM 663 N N . SER A 1 81 ? 21.524 -3.369 -26.350 1.00 90.56 81 SER A N 1
ATOM 664 C CA . SER A 1 81 ? 22.960 -3.626 -26.198 1.00 90.56 81 SER A CA 1
ATOM 665 C C . SER A 1 81 ? 23.487 -4.589 -27.263 1.00 90.56 81 SER A C 1
ATOM 667 O O . SER A 1 81 ? 24.556 -4.348 -27.819 1.00 90.56 81 SER A O 1
ATOM 669 N N . GLY A 1 82 ? 22.736 -5.642 -27.596 1.00 91.06 82 GLY A N 1
ATOM 670 C CA . GLY A 1 82 ? 23.089 -6.583 -28.660 1.00 91.06 82 GLY A CA 1
ATOM 671 C C . GLY A 1 82 ? 23.135 -5.925 -30.042 1.00 91.06 82 GLY A C 1
ATOM 672 O O . GLY A 1 82 ? 24.109 -6.105 -30.774 1.00 91.06 82 GLY A O 1
ATOM 673 N N . ILE A 1 83 ? 22.129 -5.107 -30.379 1.00 88.81 83 ILE A N 1
ATOM 674 C CA . ILE A 1 83 ? 22.101 -4.330 -31.634 1.00 88.81 83 ILE A CA 1
ATOM 675 C C . ILE A 1 83 ? 23.285 -3.363 -31.697 1.00 88.81 83 ILE A C 1
ATOM 677 O O . ILE A 1 83 ? 23.950 -3.272 -32.729 1.00 88.81 83 ILE A O 1
ATOM 681 N N . ALA A 1 84 ? 23.575 -2.661 -30.601 1.00 88.81 84 ALA A N 1
ATOM 682 C CA . ALA A 1 84 ? 24.717 -1.761 -30.522 1.00 88.81 84 ALA A CA 1
ATOM 683 C C . ALA A 1 84 ? 26.040 -2.515 -30.732 1.00 88.81 84 ALA A C 1
ATOM 685 O O . ALA A 1 84 ? 26.873 -2.079 -31.524 1.00 88.81 84 ALA A O 1
ATOM 686 N N . ALA A 1 85 ? 26.208 -3.671 -30.083 1.00 89.62 85 ALA A N 1
ATOM 687 C CA . ALA A 1 85 ? 27.416 -4.484 -30.176 1.00 89.62 85 ALA A CA 1
ATOM 688 C C . ALA A 1 85 ? 27.654 -5.010 -31.600 1.00 89.62 85 ALA A C 1
ATOM 690 O O . ALA A 1 85 ? 28.722 -4.768 -32.158 1.00 89.62 85 ALA A O 1
ATOM 691 N N . VAL A 1 86 ? 26.661 -5.657 -32.223 1.00 86.81 86 VAL A N 1
ATOM 692 C CA . VAL A 1 86 ? 26.778 -6.177 -33.602 1.00 86.81 86 VAL A CA 1
ATOM 693 C C . VAL A 1 86 ? 26.887 -5.042 -34.620 1.00 86.81 86 VAL A C 1
ATOM 695 O O . VAL A 1 86 ? 27.631 -5.135 -35.588 1.00 86.81 86 VAL A O 1
ATOM 698 N N . GLY A 1 87 ? 26.160 -3.948 -34.408 1.00 81.75 87 GLY A N 1
ATOM 699 C CA . GLY A 1 87 ? 26.166 -2.799 -35.302 1.00 81.75 87 GLY A CA 1
ATOM 700 C C . GLY A 1 87 ? 27.460 -1.980 -35.252 1.00 81.75 87 GLY A C 1
ATOM 701 O O . GLY A 1 87 ? 27.826 -1.348 -36.244 1.00 81.75 87 GLY A O 1
ATOM 702 N N . SER A 1 88 ? 28.178 -2.010 -34.124 1.00 78.94 88 SER A N 1
ATOM 703 C CA . SER A 1 88 ? 29.406 -1.232 -33.917 1.00 78.94 88 SER A CA 1
ATOM 704 C C . SER A 1 88 ? 30.521 -1.569 -34.915 1.00 78.94 88 SER A C 1
ATOM 706 O O . SER A 1 88 ? 31.279 -0.678 -35.297 1.00 78.94 88 SER A O 1
ATOM 708 N N . SER A 1 89 ? 30.572 -2.802 -35.435 1.00 77.44 89 SER A N 1
ATOM 709 C CA . SER A 1 89 ? 31.546 -3.206 -36.459 1.00 77.44 89 SER A CA 1
ATOM 710 C C . SER A 1 89 ? 31.304 -2.572 -37.834 1.00 77.44 89 SER A C 1
ATOM 712 O O . SER A 1 89 ? 32.179 -2.634 -38.693 1.00 77.44 89 SER A O 1
ATOM 714 N N . PHE A 1 90 ? 30.142 -1.947 -38.058 1.00 70.81 90 PHE A N 1
ATOM 715 C CA . PHE A 1 90 ? 29.753 -1.338 -39.338 1.00 70.81 90 PHE A CA 1
ATOM 716 C C . PHE A 1 90 ? 29.816 0.202 -39.339 1.00 70.81 90 PHE A C 1
ATOM 718 O O . PHE A 1 90 ? 29.515 0.835 -40.351 1.00 70.81 90 PHE A O 1
ATOM 725 N N . VAL A 1 91 ? 30.244 0.823 -38.231 1.00 63.84 91 VAL A N 1
ATOM 726 C CA . VAL A 1 91 ? 30.264 2.290 -38.033 1.00 63.84 91 VAL A CA 1
ATOM 727 C C . VAL A 1 91 ? 31.252 3.029 -38.965 1.00 63.84 91 VAL A C 1
ATOM 729 O O . VAL A 1 91 ? 31.144 4.240 -39.136 1.00 63.84 91 VAL A O 1
ATOM 732 N N . GLY A 1 92 ? 32.159 2.324 -39.652 1.00 61.16 92 GLY A N 1
ATOM 733 C CA . GLY A 1 92 ? 33.161 2.917 -40.552 1.00 61.16 92 GLY A CA 1
ATOM 734 C C . GLY A 1 92 ? 32.686 3.324 -41.959 1.00 61.16 92 GLY A C 1
ATOM 735 O O . GLY A 1 92 ? 33.442 3.982 -42.667 1.00 61.16 92 GLY A O 1
ATOM 736 N N . ASN A 1 93 ? 31.463 2.973 -42.382 1.00 59.53 93 ASN A N 1
ATOM 737 C CA . ASN A 1 93 ? 31.046 3.066 -43.796 1.00 59.53 93 ASN A CA 1
ATOM 738 C C . ASN A 1 93 ? 30.225 4.315 -44.199 1.00 59.53 93 ASN A C 1
ATOM 740 O O . ASN A 1 93 ? 29.613 4.320 -45.264 1.00 59.53 93 ASN A O 1
ATOM 744 N N . GLY A 1 94 ? 30.218 5.383 -43.392 1.00 60.91 94 GLY A N 1
ATOM 745 C CA . GLY A 1 94 ? 29.758 6.718 -43.818 1.00 60.91 94 GLY A CA 1
ATOM 746 C C . GLY A 1 94 ? 28.319 6.799 -44.355 1.00 60.91 94 GLY A C 1
ATOM 747 O O . GLY A 1 94 ? 28.117 7.188 -45.498 1.00 60.91 94 GLY A O 1
ATOM 748 N N . SER A 1 95 ? 27.311 6.439 -43.551 1.00 65.50 95 SER A N 1
ATOM 749 C CA . SER A 1 95 ? 25.881 6.715 -43.807 1.00 65.50 95 SER A CA 1
ATOM 750 C C . SER A 1 95 ? 25.033 6.365 -42.567 1.00 65.50 95 SER A C 1
ATOM 752 O O . SER A 1 95 ? 25.565 5.860 -41.578 1.00 65.50 95 SER A O 1
ATOM 754 N N . LEU A 1 96 ? 23.711 6.578 -42.645 1.00 62.44 96 LEU A N 1
ATOM 755 C CA . LEU A 1 96 ? 22.624 6.210 -41.710 1.00 62.44 96 LEU A CA 1
ATOM 756 C C . LEU A 1 96 ? 22.80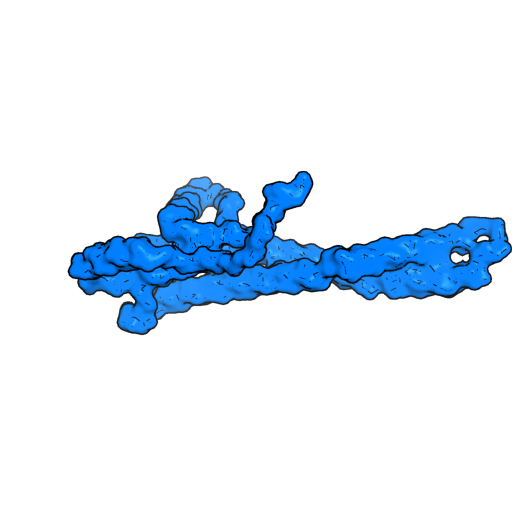5 4.859 -40.979 1.00 62.44 96 LEU A C 1
ATOM 758 O O . LEU A 1 96 ? 22.322 4.695 -39.861 1.00 62.44 96 LEU A O 1
ATOM 762 N N . ALA A 1 97 ? 23.537 3.910 -41.570 1.00 68.69 97 ALA A N 1
ATOM 763 C CA . ALA A 1 97 ? 23.912 2.635 -40.957 1.00 68.69 97 ALA A CA 1
ATOM 764 C C . ALA A 1 97 ? 24.748 2.777 -39.668 1.00 68.69 97 ALA A C 1
ATOM 766 O O . ALA A 1 97 ? 24.626 1.942 -38.780 1.00 68.69 97 ALA A O 1
ATOM 767 N N . ALA A 1 98 ? 25.548 3.839 -39.523 1.00 71.88 98 ALA A N 1
ATOM 768 C CA . ALA A 1 98 ? 26.302 4.128 -38.299 1.00 71.88 98 ALA A CA 1
ATOM 769 C C . ALA A 1 98 ? 25.439 4.779 -37.197 1.00 71.88 98 ALA A C 1
ATOM 771 O O . ALA A 1 98 ? 25.813 4.762 -36.024 1.00 71.88 98 ALA A O 1
ATOM 772 N N . LEU A 1 99 ? 24.270 5.329 -37.553 1.00 81.62 99 LEU A N 1
ATOM 773 C CA . LEU A 1 99 ? 23.359 5.982 -36.609 1.00 81.62 99 LEU A CA 1
ATOM 774 C C . LEU A 1 99 ? 22.579 4.960 -35.773 1.00 81.62 99 LEU A C 1
ATOM 776 O O . LEU A 1 99 ? 22.375 5.171 -34.581 1.00 81.62 99 LEU A O 1
ATOM 780 N N . VAL A 1 100 ? 22.175 3.837 -36.375 1.00 84.94 100 VAL A N 1
ATOM 781 C CA . VAL A 1 100 ? 21.376 2.795 -35.702 1.00 84.94 100 VAL A CA 1
ATOM 782 C C . VAL A 1 100 ? 22.101 2.185 -34.488 1.00 84.94 100 VAL A C 1
ATOM 784 O O . VAL A 1 100 ? 21.501 2.160 -33.413 1.00 84.94 100 VAL A O 1
ATOM 787 N N . PRO A 1 101 ? 23.376 1.755 -34.577 1.00 86.06 101 PRO A N 1
ATOM 788 C CA . PRO A 1 101 ? 24.102 1.191 -33.438 1.00 86.06 101 PRO A CA 1
ATOM 789 C C . PRO A 1 101 ? 24.361 2.227 -32.340 1.00 86.06 101 PRO A C 1
ATOM 791 O O . PRO A 1 101 ? 24.296 1.900 -31.158 1.00 86.06 101 PRO A O 1
ATOM 794 N N . LEU A 1 102 ? 24.613 3.484 -32.721 1.00 86.38 102 LEU A N 1
ATOM 795 C CA . LEU A 1 102 ? 24.864 4.577 -31.782 1.00 86.38 102 LEU A CA 1
ATOM 796 C C . LEU A 1 102 ? 23.595 4.950 -30.999 1.00 86.38 102 LEU A C 1
ATOM 798 O O . LEU A 1 102 ? 23.649 5.111 -29.781 1.00 86.38 102 LEU A O 1
ATOM 802 N N . MET A 1 103 ? 22.445 5.006 -31.678 1.00 88.62 103 MET A N 1
ATOM 803 C CA . MET A 1 103 ? 21.137 5.199 -31.041 1.00 88.62 103 MET A CA 1
ATOM 804 C C . MET A 1 103 ? 20.742 4.001 -30.170 1.00 88.62 103 MET A C 1
ATOM 806 O O . MET A 1 103 ? 20.248 4.183 -29.061 1.00 88.62 103 MET A O 1
ATOM 810 N N . ALA A 1 104 ? 20.987 2.772 -30.630 1.00 89.19 104 ALA A N 1
ATOM 811 C CA . ALA A 1 104 ? 20.728 1.577 -29.832 1.00 89.19 104 ALA A CA 1
ATOM 812 C C . ALA A 1 104 ? 21.594 1.551 -28.562 1.00 89.19 104 ALA A C 1
ATOM 814 O O . ALA A 1 104 ? 21.080 1.284 -27.479 1.00 89.19 104 ALA A O 1
ATOM 815 N N . GLY A 1 105 ? 22.882 1.891 -28.666 1.00 91.00 105 GLY A N 1
ATOM 816 C CA . GLY A 1 105 ? 23.800 1.933 -27.528 1.00 91.00 105 GLY A CA 1
ATOM 817 C C . GLY A 1 105 ? 23.437 3.011 -26.507 1.00 91.00 105 GLY A C 1
ATOM 818 O O . GLY A 1 105 ? 23.459 2.748 -25.303 1.00 91.00 105 GLY A O 1
ATOM 819 N N . SER A 1 106 ? 23.046 4.205 -26.967 1.00 91.44 106 SER A N 1
ATOM 820 C CA . SER A 1 106 ? 22.619 5.287 -26.073 1.00 91.44 106 SER A CA 1
ATOM 821 C C . SER A 1 106 ? 21.317 4.946 -25.342 1.00 91.44 106 SER A C 1
ATOM 823 O O . SER A 1 106 ? 21.247 5.115 -24.123 1.00 91.44 106 SER A O 1
ATOM 825 N N . LEU A 1 107 ? 20.321 4.378 -26.038 1.00 90.69 107 LEU A N 1
ATOM 826 C CA . LEU A 1 107 ? 19.097 3.893 -25.396 1.00 90.69 107 LEU A CA 1
ATOM 827 C C . LEU A 1 107 ? 19.377 2.727 -24.442 1.00 90.69 107 LEU A C 1
ATOM 829 O O . LEU A 1 107 ? 18.822 2.712 -23.349 1.00 90.69 107 LEU A O 1
ATOM 833 N N . ALA A 1 108 ? 20.24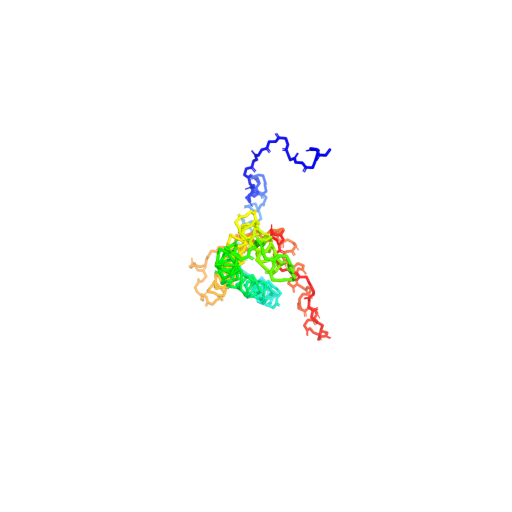9 1.781 -24.802 1.00 91.38 108 ALA A N 1
ATOM 834 C CA . ALA A 1 108 ? 20.627 0.681 -23.917 1.00 91.38 108 ALA A CA 1
ATOM 835 C C . ALA A 1 108 ? 21.253 1.195 -22.613 1.00 91.38 108 ALA A C 1
ATOM 837 O O . ALA A 1 108 ? 20.912 0.725 -21.529 1.00 91.38 108 ALA A O 1
ATOM 838 N N . SER A 1 109 ? 22.126 2.205 -22.704 1.00 90.06 109 SER A N 1
ATOM 839 C CA . SER A 1 109 ? 22.703 2.856 -21.526 1.00 90.06 109 SER A CA 1
ATOM 840 C C . SER A 1 109 ? 21.636 3.547 -20.676 1.00 90.06 109 SER A C 1
ATOM 842 O O . SER A 1 109 ? 21.689 3.449 -19.452 1.00 90.06 109 SER A O 1
ATOM 844 N N . ALA A 1 110 ? 20.666 4.226 -21.297 1.00 89.19 110 ALA A N 1
ATOM 845 C CA . ALA A 1 110 ? 19.566 4.870 -20.581 1.00 89.19 110 ALA A CA 1
ATOM 846 C C . ALA A 1 110 ? 18.653 3.845 -19.885 1.00 89.19 110 ALA A C 1
ATOM 848 O O . ALA A 1 110 ? 18.308 4.030 -18.721 1.00 89.19 110 ALA A O 1
ATOM 849 N N . VAL A 1 111 ? 18.314 2.743 -20.565 1.00 88.81 111 VAL A N 1
ATOM 850 C CA . VAL A 1 111 ? 17.521 1.635 -20.009 1.00 88.81 111 VAL A CA 1
ATOM 851 C C . VAL A 1 111 ? 18.247 0.989 -18.832 1.00 88.81 111 VAL A C 1
ATOM 853 O O . VAL A 1 111 ? 17.655 0.868 -17.763 1.00 88.81 111 VAL A O 1
ATOM 856 N N . ASN A 1 112 ? 19.537 0.669 -18.975 1.00 87.31 112 ASN A N 1
ATOM 857 C CA . ASN A 1 112 ? 20.334 0.102 -17.885 1.00 87.31 112 ASN A CA 1
ATOM 858 C C . ASN A 1 112 ? 20.419 1.049 -16.681 1.00 87.31 112 ASN A C 1
ATOM 860 O O . ASN A 1 112 ? 20.240 0.610 -15.543 1.00 87.31 112 ASN A O 1
ATOM 864 N N . ALA A 1 113 ? 20.656 2.343 -16.920 1.00 86.56 113 ALA A N 1
ATOM 865 C CA . ALA A 1 113 ? 20.700 3.350 -15.864 1.00 86.56 113 ALA A CA 1
ATOM 866 C C . ALA A 1 113 ? 19.344 3.509 -15.162 1.00 86.56 113 ALA A C 1
ATOM 868 O O . ALA A 1 113 ? 19.305 3.658 -13.945 1.00 86.56 113 ALA A O 1
ATOM 869 N N . PHE A 1 114 ? 18.233 3.446 -15.896 1.00 84.19 114 PHE A N 1
ATOM 870 C CA . PHE A 1 114 ? 16.900 3.531 -15.307 1.00 84.19 114 PHE A CA 1
ATOM 871 C C . PHE A 1 114 ? 16.542 2.269 -14.514 1.00 84.19 114 PHE A C 1
ATOM 873 O O . PHE A 1 114 ? 16.067 2.377 -13.388 1.00 84.19 114 PHE A O 1
ATOM 880 N N . GLU A 1 115 ? 16.822 1.078 -15.047 1.00 84.38 115 GLU A N 1
ATOM 881 C CA . GLU A 1 115 ? 16.544 -0.199 -14.382 1.00 84.38 115 GLU A CA 1
ATOM 882 C C . GLU A 1 115 ? 17.334 -0.349 -13.072 1.00 84.38 115 GLU A C 1
ATOM 884 O O . GLU A 1 115 ? 16.748 -0.629 -12.023 1.00 84.38 115 GLU A O 1
ATOM 889 N N . HIS A 1 116 ? 18.648 -0.098 -13.115 1.00 82.62 116 HIS A N 1
ATOM 890 C CA . HIS A 1 116 ? 19.548 -0.312 -11.978 1.00 82.62 116 HIS A CA 1
ATOM 891 C C . HIS A 1 116 ? 19.666 0.922 -11.077 1.00 82.62 116 HIS A C 1
ATOM 893 O O . HIS A 1 116 ? 19.624 0.803 -9.854 1.00 82.62 116 HIS A O 1
ATOM 899 N N . GLY A 1 117 ? 19.792 2.114 -11.663 1.00 75.94 117 GLY A N 1
ATOM 900 C CA . GLY A 1 117 ? 19.912 3.373 -10.923 1.00 75.94 117 GLY A CA 1
ATOM 901 C C . GLY A 1 117 ? 18.579 3.865 -10.363 1.00 75.94 117 GLY A C 1
ATOM 902 O O . GLY A 1 117 ? 18.545 4.402 -9.260 1.00 75.94 117 GLY A O 1
ATOM 903 N N . GLY A 1 118 ? 17.475 3.628 -11.078 1.00 76.25 118 GLY A N 1
ATOM 904 C CA . GLY A 1 118 ? 16.119 3.892 -10.588 1.00 76.25 118 GLY A CA 1
ATOM 905 C C . GLY A 1 118 ? 15.575 2.808 -9.655 1.00 76.25 118 GLY A C 1
ATOM 906 O O . GLY A 1 118 ? 14.479 2.969 -9.126 1.00 76.25 118 GLY A O 1
ATOM 907 N N . GLN A 1 119 ? 16.319 1.710 -9.460 1.00 84.69 119 GLN A N 1
ATOM 908 C CA . GLN A 1 119 ? 15.928 0.564 -8.635 1.00 84.69 119 GLN A CA 1
ATOM 909 C C . GLN A 1 119 ? 14.490 0.097 -8.910 1.00 84.69 119 GLN A C 1
ATOM 911 O O . GLN A 1 119 ? 13.726 -0.200 -7.992 1.00 84.69 119 GLN A O 1
ATOM 916 N N . VAL A 1 120 ? 14.107 0.018 -10.188 1.00 82.88 120 VAL A N 1
ATOM 917 C CA . VAL A 1 120 ? 12.720 -0.274 -10.598 1.00 82.88 120 VAL A CA 1
ATOM 918 C C . VAL A 1 120 ? 12.246 -1.624 -10.047 1.00 82.88 120 VAL A C 1
ATOM 920 O O . VAL A 1 120 ? 11.085 -1.760 -9.664 1.00 82.88 120 VAL A O 1
ATOM 923 N N . GLY A 1 121 ? 13.155 -2.597 -9.919 1.00 82.62 121 GLY A N 1
ATOM 924 C CA . GLY A 1 121 ? 12.875 -3.869 -9.247 1.00 82.62 121 GLY A CA 1
ATOM 925 C C . GLY A 1 121 ? 12.502 -3.709 -7.766 1.00 82.62 121 GLY A C 1
ATOM 926 O O . GLY A 1 121 ? 11.553 -4.338 -7.308 1.00 82.62 121 GLY A O 1
ATOM 927 N N . MET A 1 122 ? 13.173 -2.815 -7.029 1.00 86.88 122 MET A N 1
ATOM 928 C CA . MET A 1 122 ? 12.840 -2.527 -5.626 1.00 86.88 122 MET A CA 1
ATOM 929 C C . MET A 1 122 ? 11.498 -1.805 -5.496 1.00 86.88 122 MET A C 1
ATOM 931 O O . MET A 1 122 ? 10.756 -2.065 -4.554 1.00 86.88 122 MET A O 1
ATOM 935 N N . VAL A 1 123 ? 11.156 -0.932 -6.448 1.00 87.12 123 VAL A N 1
ATOM 936 C CA . VAL A 1 123 ? 9.847 -0.258 -6.486 1.00 87.12 123 VAL A CA 1
ATOM 937 C C . VAL A 1 123 ? 8.721 -1.262 -6.747 1.00 87.12 123 VAL A C 1
ATOM 939 O O . VAL A 1 123 ? 7.678 -1.203 -6.100 1.00 87.12 123 VAL A O 1
ATOM 942 N N . PHE A 1 124 ? 8.932 -2.222 -7.651 1.00 86.81 124 PHE A N 1
ATOM 943 C CA . PHE A 1 124 ? 7.989 -3.324 -7.849 1.00 86.81 124 PHE A CA 1
ATOM 944 C C . PHE A 1 124 ? 7.795 -4.141 -6.561 1.00 86.81 124 PHE A C 1
ATOM 946 O O . PHE A 1 124 ? 6.659 -4.370 -6.144 1.00 86.81 124 PHE A O 1
ATOM 953 N N . GLU A 1 125 ? 8.887 -4.523 -5.894 1.00 88.44 125 GLU A N 1
ATOM 954 C CA . GLU A 1 125 ? 8.826 -5.249 -4.621 1.00 88.44 125 GLU A CA 1
ATOM 955 C C . GLU A 1 125 ? 8.161 -4.429 -3.506 1.00 88.44 125 GLU A C 1
ATOM 957 O O . GLU A 1 125 ? 7.432 -4.990 -2.691 1.00 88.44 125 GLU A O 1
ATOM 962 N N . MET A 1 126 ? 8.326 -3.103 -3.501 1.00 91.44 126 MET A N 1
ATOM 963 C CA . MET A 1 126 ? 7.614 -2.206 -2.588 1.00 91.44 126 MET A CA 1
ATOM 964 C C . MET A 1 126 ? 6.098 -2.308 -2.792 1.00 91.44 126 MET A C 1
ATOM 966 O O . MET A 1 126 ? 5.381 -2.559 -1.826 1.00 91.44 126 MET A O 1
ATOM 970 N N . TYR A 1 127 ? 5.606 -2.180 -4.031 1.00 90.75 127 TYR A N 1
ATOM 971 C CA . TYR A 1 127 ? 4.172 -2.318 -4.317 1.00 90.75 127 TYR A CA 1
ATOM 972 C C . TYR A 1 127 ? 3.647 -3.712 -3.959 1.00 90.75 127 TYR A C 1
ATOM 974 O O . TYR A 1 127 ? 2.577 -3.830 -3.362 1.00 90.75 127 TYR A O 1
ATOM 982 N N . ARG A 1 128 ? 4.422 -4.765 -4.250 1.00 90.31 128 ARG A N 1
ATOM 983 C CA . ARG A 1 128 ? 4.090 -6.146 -3.868 1.00 90.31 128 ARG A CA 1
ATOM 984 C C . ARG A 1 128 ? 3.983 -6.304 -2.347 1.00 90.31 128 ARG A C 1
ATOM 986 O O . ARG A 1 128 ? 3.049 -6.938 -1.861 1.00 90.31 128 ARG A O 1
ATOM 993 N N . ASN A 1 129 ? 4.909 -5.706 -1.598 1.00 91.94 129 ASN A N 1
ATOM 994 C CA . ASN A 1 129 ? 4.904 -5.709 -0.137 1.00 91.94 129 ASN A CA 1
ATOM 995 C C . ASN A 1 129 ? 3.710 -4.930 0.436 1.00 91.94 129 ASN A C 1
ATOM 997 O O . ASN A 1 129 ? 3.075 -5.404 1.374 1.00 91.94 129 ASN A O 1
ATOM 1001 N N . CYS A 1 130 ? 3.364 -3.776 -0.142 1.00 91.38 130 CYS A N 1
ATOM 1002 C CA . CYS A 1 130 ? 2.171 -3.019 0.243 1.00 91.38 130 CYS A CA 1
ATOM 1003 C C . CYS A 1 130 ? 0.887 -3.828 0.017 1.00 91.38 130 CYS A C 1
ATOM 1005 O O . CYS A 1 130 ? 0.061 -3.903 0.921 1.00 91.38 130 CYS A O 1
ATOM 1007 N N . GLY A 1 131 ? 0.751 -4.497 -1.134 1.00 91.00 131 GLY A N 1
ATOM 1008 C CA . GLY A 1 131 ? -0.380 -5.393 -1.397 1.00 91.00 131 GLY A CA 1
ATOM 1009 C C . GLY A 1 131 ? -0.501 -6.494 -0.338 1.00 91.00 131 GLY A C 1
ATOM 1010 O O . GLY A 1 131 ? -1.548 -6.635 0.286 1.00 91.00 131 GLY A O 1
ATOM 1011 N N . GLY A 1 132 ? 0.598 -7.200 -0.045 1.00 92.62 132 GLY A N 1
ATOM 1012 C CA . GLY A 1 132 ? 0.616 -8.231 1.001 1.00 92.62 132 GLY A CA 1
ATOM 1013 C C . GLY A 1 132 ? 0.305 -7.693 2.404 1.00 92.62 132 GLY A C 1
ATOM 1014 O O . GLY A 1 132 ? -0.379 -8.355 3.182 1.00 92.62 132 GLY A O 1
ATOM 1015 N N . PHE A 1 133 ? 0.759 -6.479 2.725 1.00 94.31 133 PHE A N 1
ATOM 1016 C CA . PHE A 1 133 ? 0.421 -5.807 3.978 1.00 94.31 133 PHE A CA 1
ATOM 1017 C C . PHE A 1 133 ? -1.086 -5.547 4.105 1.00 94.31 133 PHE A C 1
ATOM 1019 O O . PHE A 1 133 ? -1.653 -5.819 5.165 1.00 94.31 133 PHE A O 1
ATOM 1026 N N . PHE A 1 134 ? -1.733 -5.042 3.050 1.00 94.38 134 PHE A N 1
ATOM 1027 C CA . PHE A 1 134 ? -3.169 -4.762 3.072 1.00 94.38 134 PHE A CA 1
ATOM 1028 C C . PHE A 1 134 ? -4.005 -6.037 3.132 1.00 94.38 134 PHE A C 1
ATOM 1030 O O . PHE A 1 134 ? -4.922 -6.089 3.947 1.00 94.38 134 PHE A O 1
ATOM 1037 N N . THR A 1 135 ? -3.640 -7.080 2.380 1.00 94.12 135 THR A N 1
ATOM 1038 C CA . THR A 1 135 ? -4.286 -8.400 2.473 1.00 94.12 135 THR A CA 1
ATOM 1039 C C . THR A 1 135 ? -4.210 -8.952 3.894 1.00 94.12 135 THR A C 1
ATOM 1041 O O . THR A 1 135 ? -5.235 -9.285 4.480 1.00 94.12 135 THR A O 1
ATOM 1044 N N . LEU A 1 136 ? -3.017 -8.958 4.499 1.00 95.81 136 LEU A N 1
ATOM 1045 C CA . LEU A 1 136 ? -2.844 -9.437 5.871 1.00 95.81 136 LEU A CA 1
ATOM 1046 C C . LEU A 1 136 ? -3.657 -8.610 6.875 1.00 95.81 136 LEU A C 1
ATOM 1048 O O . LEU A 1 136 ? -4.194 -9.151 7.842 1.00 95.81 136 LEU A O 1
ATOM 1052 N N . LEU A 1 137 ? -3.711 -7.287 6.695 1.00 95.75 137 LEU A N 1
ATOM 1053 C CA . LEU A 1 137 ? -4.475 -6.406 7.572 1.00 95.75 137 LEU A CA 1
ATOM 1054 C C . LEU A 1 137 ? -5.983 -6.650 7.440 1.00 95.75 137 LEU A C 1
ATOM 1056 O O . LEU A 1 137 ? -6.658 -6.736 8.462 1.00 95.75 137 LEU A O 1
ATOM 1060 N N . GLU A 1 138 ? -6.490 -6.789 6.216 1.00 95.81 138 GLU A N 1
ATOM 1061 C CA . GLU A 1 138 ? -7.885 -7.137 5.935 1.00 95.81 138 GLU A CA 1
ATOM 1062 C C . GLU A 1 138 ? -8.266 -8.476 6.576 1.00 95.81 138 GLU A C 1
ATOM 1064 O O . GLU A 1 138 ? -9.244 -8.523 7.322 1.00 95.81 138 GLU A O 1
ATOM 1069 N N . GLU A 1 139 ? -7.480 -9.530 6.336 1.00 95.94 139 GLU A N 1
ATOM 1070 C CA . GLU A 1 139 ? -7.693 -10.867 6.906 1.00 95.94 139 GLU A CA 1
ATOM 1071 C C . GLU A 1 139 ? -7.674 -10.819 8.435 1.00 95.94 139 GLU A C 1
ATOM 1073 O O . GLU A 1 139 ? -8.607 -11.284 9.079 1.00 95.94 139 GLU A O 1
ATOM 1078 N N . THR A 1 140 ? -6.689 -10.135 9.031 1.00 96.25 140 THR A N 1
ATOM 1079 C CA . THR A 1 140 ? -6.607 -9.978 10.494 1.00 96.25 140 THR A CA 1
ATOM 1080 C C . THR A 1 140 ? -7.872 -9.330 11.064 1.00 96.25 140 THR A C 1
ATOM 1082 O O . THR A 1 140 ? -8.371 -9.760 12.105 1.00 96.25 140 THR A O 1
ATOM 1085 N N . ILE A 1 141 ? -8.386 -8.273 10.422 1.00 96.19 141 ILE A N 1
ATOM 1086 C CA . ILE A 1 141 ? -9.612 -7.604 10.877 1.00 96.19 141 ILE A CA 1
ATOM 1087 C C . ILE A 1 141 ? -10.811 -8.532 10.687 1.00 96.19 141 ILE A C 1
ATOM 1089 O O . ILE A 1 141 ? -11.608 -8.667 11.611 1.00 96.19 141 ILE A O 1
ATOM 1093 N N . ARG A 1 142 ? -10.929 -9.199 9.535 1.00 95.81 142 ARG A N 1
ATOM 1094 C CA . ARG A 1 142 ? -12.036 -10.115 9.241 1.00 95.81 142 ARG A CA 1
ATOM 1095 C C . ARG A 1 142 ? -12.090 -11.281 10.223 1.00 95.81 142 ARG A C 1
ATOM 1097 O O . ARG A 1 142 ? -13.122 -11.457 10.863 1.00 95.81 142 ARG A O 1
ATOM 1104 N N . ASP A 1 143 ? -10.980 -11.981 10.419 1.00 95.06 143 ASP A N 1
ATOM 1105 C CA . ASP A 1 143 ? -10.873 -13.120 11.335 1.00 95.06 143 ASP A CA 1
ATOM 1106 C C . ASP A 1 143 ? -11.223 -12.707 12.770 1.00 95.06 143 ASP A C 1
ATOM 1108 O O . ASP A 1 143 ? -11.963 -13.395 13.473 1.00 95.06 143 ASP A O 1
ATOM 1112 N N . THR A 1 144 ? -10.759 -11.526 13.195 1.00 94.31 144 THR A N 1
ATOM 1113 C CA . THR A 1 144 ? -11.085 -10.990 14.525 1.00 94.31 144 THR A CA 1
ATOM 1114 C C . THR A 1 144 ? -12.581 -10.690 14.670 1.00 94.31 144 THR A C 1
ATOM 1116 O O . THR A 1 144 ? -13.147 -10.894 15.743 1.00 94.31 144 THR A O 1
ATOM 1119 N N . LEU A 1 145 ? -13.237 -10.209 13.610 1.00 93.25 145 LEU A N 1
ATOM 1120 C CA . LEU A 1 145 ? -14.676 -9.929 13.608 1.00 93.25 145 LEU A CA 1
ATOM 1121 C C . LEU A 1 145 ? -15.536 -11.200 13.519 1.00 93.25 145 LEU A C 1
ATOM 1123 O O . LEU A 1 145 ? -16.675 -11.184 13.988 1.00 93.25 145 LEU A O 1
ATOM 1127 N N . GLU A 1 146 ? -15.026 -12.273 12.916 1.00 93.06 146 GLU A N 1
ATOM 1128 C CA . GLU A 1 146 ? -15.716 -13.563 12.770 1.00 93.06 146 GLU A CA 1
ATOM 1129 C C . GLU A 1 146 ? -15.583 -14.466 14.008 1.00 93.06 146 GLU A C 1
ATOM 1131 O O . GLU A 1 146 ? -16.474 -15.273 14.269 1.00 93.06 146 GLU A O 1
ATOM 1136 N N . GLU A 1 147 ? -14.529 -14.306 14.815 1.00 91.81 147 GLU A N 1
ATOM 1137 C CA . GLU A 1 147 ? -14.307 -15.096 16.036 1.00 91.81 147 GLU A CA 1
ATOM 1138 C C . GLU A 1 147 ? -15.430 -14.883 17.061 1.00 91.81 147 GLU A C 1
ATOM 1140 O O . GLU A 1 147 ? -15.465 -13.871 17.739 1.00 91.81 147 GLU A O 1
ATOM 1145 N N . THR A 1 148 ? -16.374 -15.802 17.225 1.00 84.00 148 THR A N 1
ATOM 1146 C CA . THR A 1 148 ? -17.500 -15.606 18.164 1.00 84.00 148 THR A CA 1
ATOM 1147 C C . THR A 1 148 ? -17.099 -15.604 19.645 1.00 84.00 148 THR A C 1
ATOM 1149 O O . THR A 1 148 ? -17.837 -15.080 20.482 1.00 84.00 148 THR A O 1
ATOM 1152 N N . ASP A 1 149 ? -15.945 -16.178 19.986 1.00 85.00 149 ASP A N 1
ATOM 1153 C CA . ASP A 1 149 ? -15.458 -16.281 21.356 1.00 85.00 149 ASP A CA 1
ATOM 1154 C C . ASP A 1 149 ? -14.744 -14.994 21.791 1.00 85.00 149 ASP A C 1
ATOM 1156 O O . ASP A 1 149 ? -13.577 -14.739 21.478 1.00 85.00 149 ASP A O 1
ATOM 1160 N N . THR A 1 150 ? -15.448 -14.171 22.569 1.00 76.50 150 THR A N 1
ATOM 1161 C CA . THR A 1 150 ? -14.906 -12.902 23.059 1.00 76.50 150 THR A CA 1
ATOM 1162 C C . THR A 1 150 ? -13.689 -13.058 23.965 1.00 76.50 150 THR A C 1
ATOM 1164 O O . THR A 1 150 ? -12.972 -12.077 24.111 1.00 76.50 150 THR A O 1
ATOM 1167 N N . GLU A 1 151 ? -13.436 -14.220 24.580 1.00 77.62 151 GLU A N 1
ATOM 1168 C CA . GLU A 1 151 ? -12.240 -14.420 25.417 1.00 77.62 151 GLU A CA 1
ATOM 1169 C C . GLU A 1 151 ? -10.983 -14.695 24.583 1.00 77.62 151 GLU A C 1
ATOM 1171 O O . GLU A 1 151 ? -9.873 -14.386 25.017 1.00 77.62 151 GLU A O 1
ATOM 1176 N N . LYS A 1 152 ? -11.150 -15.221 23.364 1.00 84.94 152 LYS A N 1
ATOM 1177 C CA . LYS A 1 152 ? -10.054 -15.393 22.396 1.00 84.94 152 LYS A CA 1
ATOM 1178 C C . LYS A 1 152 ? -9.720 -14.106 21.655 1.00 84.94 152 LYS A C 1
ATOM 1180 O O . LYS A 1 152 ? -8.598 -13.956 21.170 1.00 84.94 152 LYS A O 1
ATOM 1185 N N . ARG A 1 153 ? -10.672 -13.172 21.575 1.00 87.31 153 ARG A N 1
ATOM 1186 C CA . ARG A 1 153 ? -10.436 -11.856 20.980 1.00 87.31 153 ARG A CA 1
ATOM 1187 C C . ARG A 1 153 ? -9.529 -11.015 21.869 1.00 87.31 153 ARG A C 1
ATOM 1189 O O . ARG A 1 153 ? -9.757 -10.856 23.070 1.00 87.31 153 ARG A O 1
ATOM 1196 N N . GLU A 1 154 ? -8.558 -10.362 21.237 1.00 89.94 154 GLU A N 1
ATOM 1197 C CA . GLU A 1 154 ? -7.901 -9.208 21.844 1.00 89.94 154 GLU A CA 1
ATOM 1198 C C . GLU A 1 154 ? -8.957 -8.159 22.238 1.00 89.94 154 GLU A C 1
ATOM 1200 O O . GLU A 1 154 ? -10.015 -8.053 21.612 1.00 89.94 154 GLU A O 1
ATOM 1205 N N . ASN A 1 155 ? -8.678 -7.379 23.284 1.00 91.62 155 ASN A N 1
ATOM 1206 C CA . ASN A 1 155 ? -9.540 -6.274 23.690 1.00 91.62 155 ASN A CA 1
ATOM 1207 C C . ASN A 1 155 ? -9.819 -5.333 22.505 1.00 91.62 155 ASN A C 1
ATOM 1209 O O . ASN A 1 155 ? -8.883 -4.869 21.851 1.00 91.62 155 ASN A O 1
ATOM 1213 N N . GLY A 1 156 ? -11.096 -5.025 22.261 1.00 91.31 156 GLY A N 1
ATOM 1214 C CA . GLY A 1 156 ? -11.520 -4.261 21.084 1.00 91.31 156 GLY A CA 1
ATOM 1215 C C . GLY A 1 156 ? -10.870 -2.879 20.962 1.00 91.31 156 GLY A C 1
ATOM 1216 O O . GLY A 1 156 ? -10.477 -2.485 19.868 1.00 91.31 156 GLY A O 1
ATOM 1217 N N . GLU A 1 157 ? -10.657 -2.164 22.072 1.00 90.06 157 GLU A N 1
ATOM 1218 C CA . GLU A 1 157 ? -10.017 -0.838 22.052 1.00 90.06 157 GLU A CA 1
ATOM 1219 C C . GLU A 1 157 ? -8.516 -0.938 21.717 1.00 90.06 157 GLU A C 1
ATOM 1221 O O . GLU A 1 157 ? -7.956 -0.083 21.026 1.00 90.06 157 GLU A O 1
ATOM 1226 N N . VAL A 1 158 ? -7.854 -2.006 22.178 1.00 90.69 158 VAL A N 1
ATOM 1227 C CA . VAL A 1 158 ? -6.448 -2.294 21.846 1.00 90.69 158 VAL A CA 1
ATOM 1228 C C . VAL A 1 158 ? -6.317 -2.706 20.382 1.00 90.69 158 VAL A C 1
ATOM 1230 O O . VAL A 1 158 ? -5.405 -2.242 19.690 1.00 90.69 158 VAL A O 1
ATOM 1233 N N . PHE A 1 159 ? -7.244 -3.532 19.900 1.00 93.88 159 PHE A N 1
ATOM 1234 C CA . PHE A 1 159 ? -7.296 -3.957 18.508 1.00 93.88 159 PHE A CA 1
ATOM 1235 C C . PHE A 1 159 ? -7.522 -2.767 17.567 1.00 93.88 159 PHE A C 1
ATOM 1237 O O . PHE A 1 159 ? -6.779 -2.583 16.602 1.00 93.88 159 PHE A O 1
ATOM 1244 N N . GLU A 1 160 ? -8.473 -1.890 17.891 1.00 94.31 160 GLU A N 1
ATOM 1245 C CA . GLU A 1 160 ? -8.736 -0.663 17.140 1.00 94.31 160 GLU A CA 1
ATOM 1246 C C . GLU A 1 160 ? -7.496 0.239 17.063 1.00 94.31 160 GLU A C 1
ATOM 1248 O O . GLU A 1 160 ? -7.123 0.705 15.984 1.00 94.31 160 GLU A O 1
ATOM 1253 N N . MET A 1 161 ? -6.813 0.452 18.194 1.00 91.62 161 MET A N 1
ATOM 1254 C CA . MET A 1 161 ? -5.560 1.210 18.232 1.00 91.62 161 MET A CA 1
ATOM 1255 C C . MET A 1 161 ? -4.501 0.587 17.315 1.00 91.62 161 MET A C 1
ATOM 1257 O O . MET A 1 161 ? -3.834 1.303 16.566 1.00 91.62 161 MET A O 1
ATOM 1261 N N . LYS A 1 162 ? -4.364 -0.744 17.335 1.00 93.38 162 LYS A N 1
ATOM 1262 C CA . LYS A 1 162 ? -3.416 -1.478 16.488 1.00 93.38 162 LYS A CA 1
ATOM 1263 C C . LYS A 1 162 ? -3.718 -1.283 15.002 1.00 93.38 162 LYS A C 1
ATOM 1265 O O . LYS A 1 162 ? -2.790 -1.029 14.234 1.00 93.38 162 LYS A O 1
ATOM 1270 N N . VAL A 1 163 ? -4.987 -1.362 14.598 1.00 94.94 163 VAL A N 1
ATOM 1271 C CA . VAL A 1 163 ? -5.414 -1.105 13.211 1.00 94.94 163 VAL A CA 1
ATOM 1272 C C . VAL A 1 163 ? -5.133 0.344 12.821 1.00 94.94 163 VAL A C 1
ATOM 1274 O O . VAL A 1 163 ? -4.507 0.590 11.790 1.00 94.94 163 VAL A O 1
ATOM 1277 N N . ALA A 1 164 ? -5.519 1.304 13.667 1.00 93.06 164 ALA A N 1
ATOM 1278 C CA . ALA A 1 164 ? -5.298 2.724 13.413 1.00 93.06 164 ALA A CA 1
ATOM 1279 C C . ALA A 1 164 ? -3.808 3.024 13.195 1.00 93.06 164 ALA A C 1
ATOM 1281 O O . ALA A 1 164 ? -3.442 3.645 12.201 1.00 93.06 164 ALA A O 1
ATOM 1282 N N . MET A 1 165 ? -2.941 2.505 14.065 1.00 90.25 165 MET A N 1
ATOM 1283 C CA . MET A 1 165 ? -1.494 2.652 13.936 1.00 90.25 165 MET A CA 1
ATOM 1284 C C . MET A 1 165 ? -0.931 2.015 12.666 1.00 90.25 165 MET A C 1
ATOM 1286 O O . MET A 1 165 ? -0.114 2.644 11.998 1.00 90.25 165 MET A O 1
ATOM 1290 N N . LYS A 1 166 ? -1.346 0.786 12.326 1.00 91.56 166 LYS A N 1
ATOM 1291 C CA . LYS A 1 166 ? -0.907 0.114 11.092 1.00 91.56 166 LYS A CA 1
ATOM 1292 C C . LYS A 1 166 ? -1.260 0.942 9.852 1.00 91.56 166 LYS A C 1
ATOM 1294 O O . LYS A 1 166 ? -0.489 0.965 8.903 1.00 91.56 166 LYS A O 1
ATOM 1299 N N . LEU A 1 167 ? -2.373 1.673 9.892 1.00 93.19 167 LEU A N 1
ATOM 1300 C CA . LEU A 1 167 ? -2.802 2.593 8.837 1.00 93.19 167 LEU A CA 1
ATOM 1301 C C . LEU A 1 167 ? -2.226 4.014 8.971 1.00 93.19 167 LEU A C 1
ATOM 1303 O O . LEU A 1 167 ? -2.553 4.882 8.164 1.00 93.19 167 LEU A O 1
ATOM 1307 N N . GLY A 1 168 ? -1.393 4.294 9.978 1.00 91.19 168 GLY A N 1
ATOM 1308 C CA . GLY A 1 168 ? -0.820 5.626 10.209 1.00 91.19 168 GLY A CA 1
ATOM 1309 C C . GLY A 1 168 ? -1.838 6.672 10.673 1.00 91.19 168 GLY A C 1
ATOM 1310 O O . GLY A 1 168 ? -1.657 7.868 10.445 1.00 91.19 168 GLY A O 1
ATOM 1311 N N . ARG A 1 169 ? -2.938 6.244 11.298 1.00 90.06 169 ARG A N 1
ATOM 1312 C CA . ARG A 1 169 ? -4.033 7.097 11.773 1.00 90.06 169 ARG A CA 1
ATOM 1313 C C . ARG A 1 169 ? -4.119 7.114 13.296 1.00 90.06 169 ARG A C 1
ATOM 1315 O O . ARG A 1 169 ? -3.722 6.179 13.984 1.00 90.06 169 ARG A O 1
ATOM 1322 N N . SER A 1 170 ? -4.714 8.178 13.835 1.00 90.31 170 SER A N 1
ATOM 1323 C CA . SER A 1 170 ? -5.250 8.144 15.197 1.00 90.31 170 SER A CA 1
ATOM 1324 C C . SER A 1 170 ? -6.538 7.319 15.235 1.00 90.31 170 SER A C 1
ATOM 1326 O O . SER A 1 170 ? -7.249 7.242 14.233 1.00 90.31 170 SER A O 1
ATOM 1328 N N . VAL A 1 171 ? -6.901 6.792 16.406 1.00 89.94 171 VAL A N 1
ATOM 1329 C CA . VAL A 1 171 ? -8.182 6.088 16.623 1.00 89.94 171 VAL A CA 1
ATOM 1330 C C . VAL A 1 171 ? -9.374 6.928 16.143 1.00 89.94 171 VAL A C 1
ATOM 1332 O O . VAL A 1 171 ? -10.175 6.484 15.331 1.00 89.94 171 VAL A O 1
ATOM 1335 N N . SER A 1 172 ? -9.439 8.206 16.526 1.00 89.81 172 SER A N 1
ATOM 1336 C CA . SER A 1 172 ? -10.488 9.123 16.048 1.00 89.81 172 SER A CA 1
ATOM 1337 C C . SER A 1 172 ? -10.452 9.370 14.533 1.00 89.81 172 SER A C 1
ATOM 1339 O O . SER A 1 172 ? -11.485 9.625 13.916 1.00 89.81 172 SER A O 1
ATOM 1341 N N . GLY A 1 173 ? -9.266 9.321 13.922 1.00 91.25 173 GLY A N 1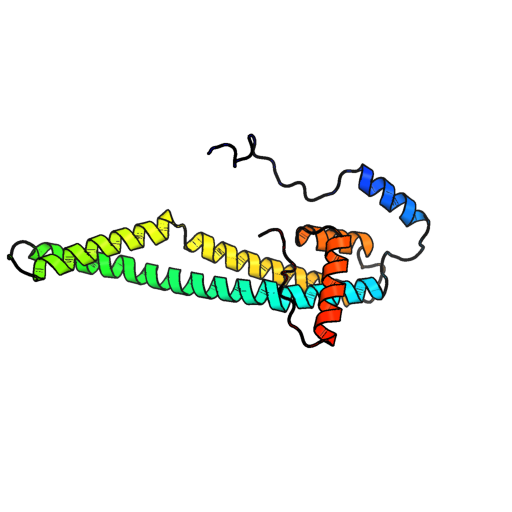
ATOM 1342 C CA . GLY A 1 173 ? -9.085 9.416 12.478 1.00 91.25 173 GLY A CA 1
ATOM 1343 C C . GLY A 1 173 ? -9.551 8.167 11.734 1.00 91.25 173 GLY A C 1
ATOM 1344 O O . GLY A 1 173 ? -10.015 8.299 10.602 1.00 91.25 173 GLY A O 1
ATOM 1345 N N . LEU A 1 174 ? -9.452 6.996 12.367 1.00 94.56 174 LEU A N 1
ATOM 1346 C CA . LEU A 1 174 ? -9.973 5.733 11.856 1.00 94.56 174 LEU A CA 1
ATOM 1347 C C . LEU A 1 174 ? -11.506 5.715 11.900 1.00 94.56 174 LEU A C 1
ATOM 1349 O O . LEU A 1 174 ? -12.133 5.502 10.868 1.00 94.56 174 LEU A O 1
ATOM 1353 N N . ARG A 1 175 ? -12.115 6.065 13.041 1.00 94.62 175 ARG A N 1
ATOM 1354 C CA . ARG A 1 175 ? -13.586 6.142 13.156 1.00 94.62 175 ARG A CA 1
ATOM 1355 C C . ARG A 1 175 ? -14.196 7.131 12.171 1.00 94.62 175 ARG A C 1
ATOM 1357 O O . ARG A 1 175 ? -15.165 6.822 11.493 1.00 94.62 175 ARG A O 1
ATOM 1364 N N . ARG A 1 176 ? -13.579 8.310 12.013 1.00 95.25 176 ARG A N 1
ATOM 1365 C CA . ARG A 1 176 ? -14.025 9.309 11.027 1.00 95.25 176 ARG A CA 1
ATOM 1366 C C . ARG A 1 176 ? -13.965 8.781 9.592 1.00 95.25 176 ARG A C 1
ATOM 1368 O O . ARG A 1 176 ? -14.841 9.118 8.801 1.00 95.25 176 ARG A O 1
ATOM 1375 N N . LEU A 1 177 ? -12.942 7.992 9.254 1.00 95.50 177 LEU A N 1
ATOM 1376 C CA . LEU A 1 177 ? -12.847 7.349 7.943 1.00 95.50 177 LEU A CA 1
ATOM 1377 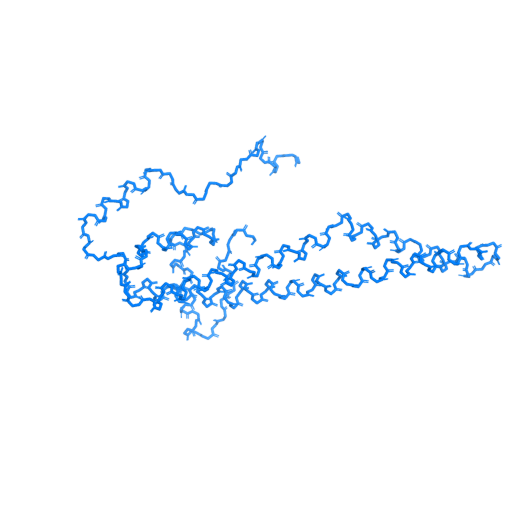C C . LEU A 1 177 ? -14.017 6.381 7.740 1.00 95.50 177 LEU A C 1
ATOM 1379 O O . LEU A 1 177 ? -14.689 6.464 6.718 1.00 95.50 177 LEU A O 1
ATOM 1383 N N . ALA A 1 178 ? -14.289 5.534 8.733 1.00 94.94 178 ALA A N 1
ATOM 1384 C CA . ALA A 1 178 ? -15.402 4.594 8.698 1.00 94.94 178 ALA A CA 1
ATOM 1385 C C . ALA A 1 178 ? -16.758 5.302 8.547 1.00 94.94 178 ALA A C 1
ATOM 1387 O O . ALA A 1 178 ? -17.535 4.961 7.660 1.00 94.94 178 ALA A O 1
ATOM 1388 N N . SER A 1 179 ? -17.021 6.348 9.339 1.00 93.75 179 SER A N 1
ATOM 1389 C CA . SER A 1 179 ? -18.271 7.115 9.235 1.00 93.75 179 SER A CA 1
ATOM 1390 C C . SER A 1 179 ? -18.438 7.769 7.860 1.00 93.75 179 SER A C 1
ATOM 1392 O O . SER A 1 179 ? -19.538 7.777 7.315 1.00 93.75 179 SER A O 1
ATOM 1394 N N . LYS A 1 180 ? -17.348 8.300 7.289 1.00 93.56 180 LYS A N 1
ATOM 1395 C CA . LYS A 1 180 ? -17.349 8.916 5.956 1.00 93.56 180 LYS A CA 1
ATOM 1396 C C . LYS A 1 180 ? -17.555 7.882 4.843 1.00 93.56 180 LYS A C 1
ATOM 1398 O O . LYS A 1 180 ? -18.253 8.171 3.876 1.00 93.56 180 LYS A O 1
ATOM 1403 N N . SER A 1 181 ? -16.969 6.691 4.986 1.00 92.56 181 SER A N 1
ATOM 1404 C CA . SER A 1 181 ? -17.205 5.556 4.083 1.00 92.56 181 SER A CA 1
ATOM 1405 C C . SER A 1 181 ? -18.679 5.165 4.087 1.00 92.56 181 SER A C 1
ATOM 1407 O O . SER A 1 181 ? -19.316 5.180 3.034 1.00 92.56 181 SER A O 1
ATOM 1409 N N . ALA A 1 182 ? -19.251 4.949 5.274 1.00 90.56 182 ALA A N 1
ATOM 1410 C CA . ALA A 1 182 ? -20.653 4.583 5.427 1.00 90.56 182 ALA A CA 1
ATOM 1411 C C . ALA A 1 182 ? -21.603 5.642 4.840 1.00 90.56 182 ALA A C 1
ATOM 1413 O O . ALA A 1 182 ? -22.546 5.294 4.130 1.00 90.56 182 ALA A O 1
ATOM 1414 N N . SER A 1 183 ? -21.349 6.937 5.082 1.00 90.69 183 SER A N 1
ATOM 1415 C CA . SER A 1 183 ? -22.177 8.008 4.509 1.00 90.69 183 SER A CA 1
ATOM 1416 C C . SER A 1 183 ? -22.102 8.043 2.984 1.00 90.69 183 SER A C 1
ATOM 1418 O O . SER A 1 183 ? -23.124 8.161 2.316 1.00 90.69 183 SER A O 1
ATOM 1420 N N . PHE A 1 184 ? -20.905 7.890 2.415 1.00 88.31 184 PHE A N 1
ATOM 1421 C CA . PHE A 1 184 ? -20.728 7.901 0.964 1.00 88.31 184 PHE A CA 1
ATOM 1422 C C . PHE A 1 184 ? -21.345 6.673 0.296 1.00 88.31 184 PHE A C 1
ATOM 1424 O O . PHE A 1 184 ? -21.951 6.803 -0.765 1.00 88.31 184 PHE A O 1
ATOM 1431 N N . ALA A 1 185 ? -21.276 5.507 0.943 1.00 85.62 185 ALA A N 1
ATOM 1432 C CA . ALA A 1 185 ? -21.961 4.308 0.479 1.00 85.62 185 ALA A CA 1
ATOM 1433 C C . ALA A 1 185 ? -23.485 4.515 0.392 1.00 85.62 185 ALA A C 1
ATOM 1435 O O . ALA A 1 185 ? -24.097 4.080 -0.582 1.00 85.62 185 ALA A O 1
ATOM 1436 N N . MET A 1 186 ? -24.093 5.226 1.352 1.00 86.00 186 MET A N 1
ATOM 1437 C CA . MET A 1 186 ? -25.522 5.577 1.301 1.00 86.00 186 MET A CA 1
ATOM 1438 C C . MET A 1 186 ? -25.856 6.564 0.176 1.00 86.00 186 MET A C 1
ATOM 1440 O O . MET A 1 186 ? -26.927 6.477 -0.421 1.00 86.00 186 MET A O 1
ATOM 1444 N N . GLU A 1 187 ? -24.945 7.486 -0.129 1.00 86.81 187 GLU A N 1
ATOM 1445 C CA . GLU A 1 187 ? -25.101 8.479 -1.200 1.00 86.81 187 GLU A CA 1
ATOM 1446 C C . GLU A 1 187 ? -24.728 7.931 -2.594 1.00 86.81 187 GLU A C 1
ATOM 1448 O O . GLU A 1 187 ? -24.899 8.622 -3.597 1.00 86.81 187 GLU A O 1
ATOM 1453 N N . GLY A 1 188 ? -24.222 6.694 -2.681 1.00 82.38 188 GLY A N 1
ATOM 1454 C CA . GLY A 1 188 ? -23.724 6.097 -3.926 1.00 82.38 188 GLY A CA 1
ATOM 1455 C C . GLY A 1 188 ? -22.422 6.728 -4.436 1.00 82.38 188 GLY A C 1
ATOM 1456 O O . GLY A 1 188 ? -22.080 6.587 -5.610 1.00 82.38 188 GLY A O 1
ATOM 1457 N N . ILE A 1 189 ? -21.701 7.438 -3.568 1.00 84.38 189 ILE A N 1
ATOM 1458 C CA . ILE A 1 189 ? -20.457 8.140 -3.880 1.00 84.38 189 ILE A CA 1
ATOM 1459 C C . ILE A 1 189 ? -19.270 7.244 -3.512 1.00 84.38 189 ILE A C 1
ATOM 1461 O O . ILE A 1 189 ? -19.271 6.552 -2.496 1.00 84.38 189 ILE A O 1
ATOM 1465 N N . VAL A 1 190 ? -18.220 7.258 -4.334 1.00 79.06 190 VAL A N 1
ATOM 1466 C CA . VAL A 1 190 ? -16.978 6.534 -4.034 1.00 79.06 190 VAL A CA 1
ATOM 1467 C C . VAL A 1 190 ? -16.094 7.391 -3.132 1.00 79.06 190 VAL A C 1
ATOM 1469 O O . VAL A 1 190 ? -15.808 8.549 -3.438 1.00 79.06 190 VAL A O 1
ATOM 1472 N N . ILE A 1 191 ? -15.624 6.817 -2.025 1.00 85.38 191 ILE A N 1
ATOM 1473 C CA . ILE A 1 191 ? -14.657 7.478 -1.149 1.00 85.38 191 ILE A CA 1
ATOM 1474 C C . ILE A 1 191 ? -13.316 7.651 -1.854 1.00 85.38 191 ILE A C 1
ATOM 1476 O O . ILE A 1 191 ? -12.692 6.690 -2.284 1.00 85.38 191 ILE A O 1
ATOM 1480 N N . ASP A 1 192 ? -12.851 8.895 -1.967 1.00 87.06 192 ASP A N 1
ATOM 1481 C CA . ASP A 1 192 ? -11.548 9.169 -2.578 1.00 87.06 192 ASP A CA 1
ATOM 1482 C C . ASP A 1 192 ? -10.372 9.031 -1.591 1.00 87.06 192 ASP A C 1
ATOM 1484 O O . ASP A 1 192 ? -9.209 8.927 -1.970 1.00 87.06 192 ASP A O 1
ATOM 1488 N N . GLU A 1 193 ? -10.666 8.974 -0.297 1.00 91.69 193 GLU A N 1
ATOM 1489 C CA . GLU A 1 193 ? -9.659 8.908 0.755 1.00 91.69 193 GLU A CA 1
ATOM 1490 C C . GLU A 1 193 ? -9.146 7.475 0.982 1.00 91.69 193 GLU A C 1
ATOM 1492 O O . GLU A 1 193 ? -9.922 6.590 1.322 1.00 91.69 193 GLU A O 1
ATOM 1497 N N . PHE A 1 194 ? -7.829 7.275 0.877 1.00 92.75 194 PHE A N 1
ATOM 1498 C CA . PHE A 1 194 ? -7.140 6.030 1.253 1.00 92.75 194 PHE A CA 1
ATOM 1499 C C . PHE A 1 194 ? -7.222 5.750 2.753 1.00 92.75 194 PHE A C 1
ATOM 1501 O O . PHE A 1 194 ? -7.112 6.687 3.559 1.00 92.75 194 PHE A O 1
ATOM 1508 N N . ALA A 1 195 ? -7.333 4.480 3.145 1.00 92.50 195 ALA A N 1
ATOM 1509 C CA . ALA A 1 195 ? -7.245 4.088 4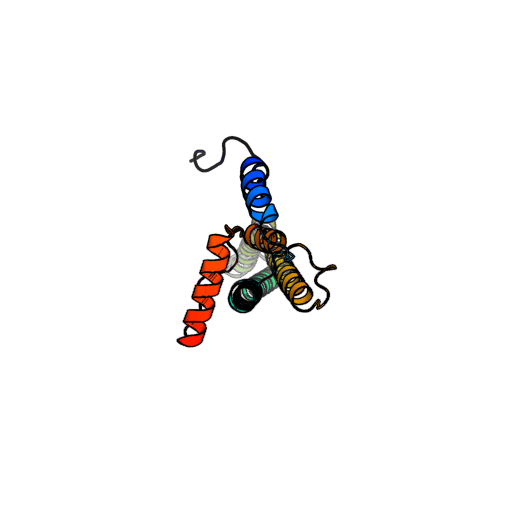.545 1.00 92.50 195 ALA A CA 1
ATOM 1510 C C . ALA A 1 195 ? -5.823 4.290 5.071 1.00 92.50 195 ALA A C 1
ATOM 1512 O O . ALA A 1 195 ? -5.658 4.827 6.170 1.00 92.50 195 ALA A O 1
ATOM 1513 N N . ASN A 1 196 ? -4.809 3.958 4.273 1.00 92.19 196 ASN A N 1
ATOM 1514 C CA . ASN A 1 196 ? -3.416 4.160 4.633 1.00 92.19 196 ASN A CA 1
ATOM 1515 C C . ASN A 1 196 ? -3.012 5.643 4.628 1.00 92.19 196 ASN A C 1
ATOM 1517 O O . ASN A 1 196 ? -3.427 6.433 3.776 1.00 92.19 196 ASN A O 1
ATOM 1521 N N . LYS A 1 197 ? -2.161 6.018 5.586 1.00 89.75 197 LYS A N 1
ATOM 1522 C CA . LYS A 1 197 ? -1.451 7.307 5.651 1.00 89.75 197 LYS A CA 1
ATOM 1523 C C . LYS A 1 197 ? 0.067 7.153 5.788 1.00 89.75 197 LYS A C 1
ATOM 1525 O O . LYS A 1 197 ? 0.756 8.160 5.921 1.00 89.75 197 LYS A O 1
ATOM 1530 N N . VAL A 1 198 ? 0.575 5.919 5.801 1.00 81.12 198 VAL A N 1
ATOM 1531 C CA . VAL A 1 198 ? 1.994 5.620 6.052 1.00 81.12 198 VAL A CA 1
ATOM 1532 C C . VAL A 1 198 ? 2.840 5.692 4.781 1.00 81.12 198 VAL A C 1
ATOM 1534 O O . VAL A 1 198 ? 3.984 6.138 4.848 1.00 81.12 198 VAL A O 1
ATOM 1537 N N . PHE A 1 199 ? 2.288 5.246 3.653 1.00 72.69 199 PHE A N 1
ATOM 1538 C CA . PHE A 1 199 ? 2.969 5.116 2.363 1.00 72.69 199 PHE A CA 1
ATOM 1539 C C . PHE A 1 199 ? 2.251 5.966 1.320 1.00 72.69 199 PHE A C 1
ATOM 1541 O O . PHE A 1 199 ? 0.996 5.919 1.320 1.00 72.69 199 PHE A O 1
#

InterPro domains:
  IPR027949 Petal formation-expressed [PF14476] (1-175)
  IPR027949 Petal formation-expressed [PTHR33358] (1-199)

Nearest PDB structures (foldseek):
  4ilo-assembly1_A  TM=2.903E-01  e=4.209E+00  Chlamydia trachomatis L2/434/Bu
  6zw5-assembly1_A  TM=3.443E-01  e=9.887E+00  Nostoc punctiforme
  6ixe-assembly1_A  TM=2.837E-01  e=6.615E+00  Homo sapiens

pLDDT: mean 84.62, std 11.94, range [51.22, 96.81]